Protein AF-A0A6G1RCV9-F1 (afdb_monomer_lite)

pLDDT: mean 81.48, std 16.57, range [36.09, 97.62]

Secondary structure (DSSP, 8-state):
--------PPPPHHHHHHHHHHHHHIIIIIPPPS----S-PSPHHHHHHHHHHHHHTSS--TT-EEE-HHHHHHH--S-EEEETT--HHHHHHHHHHHHHH-TTPPPPPBP-EEEEEEEES-EEETTEEE--S-EEEE-SS-EEEEEESS--GGGTTEEEEESEEEEE--SSTTS--EEEE-SPPEESSPPP---S-------GGGHHHHH--

Organism: NCBI:txid2861861

Radius of gyration: 21.45 Å; chains: 1; bounding box: 67×46×61 Å

Foldseek 3Di:
DDDPDPPPDDDDPLRVVQLVQLVVCCVQKPDDDDDDDDDDDPDLSVLVQVLLCVLQVHDHLSQAHEDHLLRCQPVDPAKAKEASNDDPVRVVVVQVVVCVVPVPDGDHHYHRYKYKFAKAQFDQDPNDTDRPRFIWGGIPNDIATEDEPDDDPLRHRFIWTQNIKMWDADPDPVDTTHMYRPDDTHGSDDRDPDPPDDPPPDDPVCVVVVPPD

InterPro domains:
  IPR029156 CST complex subunit CTC1 [PF15489] (60-213)
  IPR042617 CST complex subunit CTC1-like [PTHR14865] (63-212)

Structure (mmCIF, N/CA/C/O backbone):
data_AF-A0A6G1RCV9-F1
#
_entry.id   AF-A0A6G1RCV9-F1
#
loop_
_atom_site.group_PDB
_atom_site.id
_atom_site.type_symbol
_atom_site.label_atom_id
_atom_site.label_alt_id
_atom_site.label_comp_id
_atom_site.label_asym_id
_atom_site.label_entity_id
_atom_site.label_seq_id
_atom_site.pdbx_PDB_ins_code
_atom_site.Cartn_x
_atom_site.Cartn_y
_atom_site.Cartn_z
_atom_site.occupancy
_atom_site.B_iso_or_equiv
_atom_site.auth_seq_id
_atom_site.auth_comp_id
_atom_site.auth_asym_id
_atom_site.auth_atom_id
_atom_site.pdbx_PDB_model_num
ATOM 1 N N . THR A 1 1 ? 44.835 17.866 11.075 1.00 43.62 1 THR A N 1
ATOM 2 C CA . THR A 1 1 ? 43.389 18.105 11.267 1.00 43.62 1 THR A CA 1
ATOM 3 C C . THR A 1 1 ? 42.815 18.573 9.947 1.00 43.62 1 THR A C 1
ATOM 5 O O . THR A 1 1 ? 43.016 19.723 9.591 1.00 43.62 1 THR A O 1
ATOM 8 N N . ALA A 1 2 ? 42.196 17.685 9.170 1.00 36.09 2 ALA A N 1
ATOM 9 C CA . ALA A 1 2 ? 41.514 18.048 7.928 1.00 36.09 2 ALA A CA 1
ATOM 10 C C . ALA A 1 2 ? 40.100 17.471 8.006 1.00 36.09 2 ALA A C 1
ATOM 12 O O . ALA A 1 2 ? 39.915 16.256 7.973 1.00 36.09 2 ALA A O 1
ATOM 13 N N . ARG A 1 3 ? 39.119 18.352 8.226 1.00 43.03 3 ARG A N 1
ATOM 14 C CA . ARG A 1 3 ? 37.695 18.023 8.147 1.00 43.03 3 ARG A CA 1
ATOM 15 C C . ARG A 1 3 ? 37.380 17.739 6.682 1.00 43.03 3 ARG A C 1
ATOM 17 O O . ARG A 1 3 ? 37.465 18.643 5.858 1.00 43.03 3 ARG A O 1
ATOM 24 N N . SER A 1 4 ? 37.035 16.492 6.380 1.00 40.16 4 SER A N 1
ATOM 25 C CA . SER A 1 4 ? 36.378 16.141 5.127 1.00 40.16 4 SER A CA 1
ATOM 26 C C . SER A 1 4 ? 34.982 16.762 5.153 1.00 40.16 4 SER A C 1
ATOM 28 O O . SER A 1 4 ? 34.117 16.320 5.909 1.00 40.16 4 SER A O 1
ATOM 30 N N . CYS A 1 5 ? 34.784 17.845 4.402 1.00 40.44 5 CYS A N 1
ATOM 31 C CA . CYS A 1 5 ? 33.447 18.310 4.062 1.00 40.44 5 CYS A CA 1
ATOM 32 C C . CYS A 1 5 ? 32.879 17.311 3.056 1.00 40.44 5 CYS A C 1
ATOM 34 O O . CYS A 1 5 ? 33.279 17.311 1.893 1.00 40.44 5 CYS A O 1
ATOM 36 N N . ALA A 1 6 ? 31.968 16.451 3.510 1.00 42.94 6 ALA A N 1
ATOM 37 C CA . ALA A 1 6 ? 31.102 15.713 2.609 1.00 42.94 6 ALA A CA 1
ATOM 38 C C . ALA A 1 6 ? 30.289 16.745 1.816 1.00 42.94 6 ALA A C 1
ATOM 40 O O . ALA A 1 6 ? 29.414 17.417 2.361 1.00 42.94 6 ALA A O 1
ATOM 41 N N . VAL A 1 7 ? 30.639 16.925 0.545 1.00 47.62 7 VAL A N 1
ATOM 42 C CA . VAL A 1 7 ? 29.795 17.634 -0.412 1.00 47.62 7 VAL A CA 1
ATOM 43 C C . VAL A 1 7 ? 28.543 16.776 -0.553 1.00 47.62 7 VAL A C 1
ATOM 45 O O . VAL A 1 7 ? 28.614 15.673 -1.089 1.00 47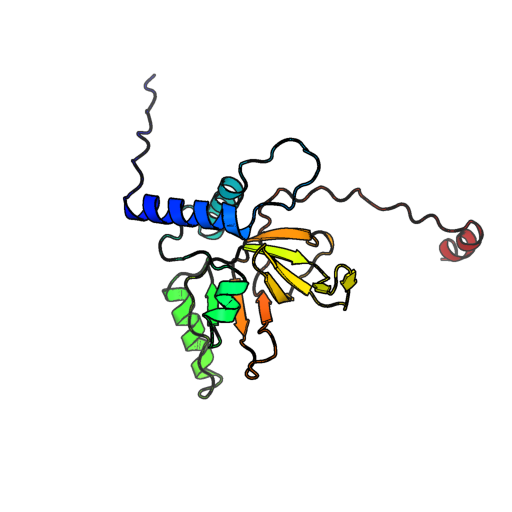.62 7 VAL A O 1
ATOM 48 N N . MET A 1 8 ? 27.422 17.235 0.003 1.00 49.59 8 MET A N 1
ATOM 49 C CA . MET A 1 8 ? 26.130 16.607 -0.257 1.00 49.59 8 MET A CA 1
ATOM 50 C C . MET A 1 8 ? 25.868 16.761 -1.755 1.00 49.59 8 MET A C 1
ATOM 52 O O . MET A 1 8 ? 25.766 17.881 -2.250 1.00 49.59 8 MET A O 1
ATOM 56 N N . ALA A 1 9 ? 25.875 15.647 -2.486 1.00 61.53 9 ALA A N 1
ATOM 57 C CA . ALA A 1 9 ? 25.548 15.648 -3.901 1.00 61.53 9 ALA A CA 1
ATOM 58 C C . ALA A 1 9 ? 24.104 16.139 -4.073 1.00 61.53 9 ALA A C 1
ATOM 60 O O . ALA A 1 9 ? 23.206 15.681 -3.367 1.00 61.53 9 ALA A O 1
ATOM 61 N N . GLU A 1 10 ? 23.896 17.087 -4.985 1.00 67.56 10 GLU A N 1
ATOM 62 C CA . GLU A 1 10 ? 22.560 17.584 -5.309 1.00 67.56 10 GLU A CA 1
ATOM 63 C C . GLU A 1 10 ? 21.691 16.434 -5.853 1.00 67.56 10 GLU A C 1
ATOM 65 O O . GLU A 1 10 ? 22.161 15.673 -6.710 1.00 67.56 10 GLU A O 1
ATOM 70 N N . PRO A 1 11 ? 20.436 16.291 -5.388 1.00 77.00 11 PRO A N 1
ATOM 71 C CA . PRO A 1 11 ? 19.562 15.213 -5.823 1.00 77.00 11 PRO A CA 1
ATOM 72 C C . PRO A 1 11 ? 19.279 15.322 -7.320 1.00 77.00 11 PRO A C 1
ATOM 74 O O . PRO A 1 11 ? 19.075 16.414 -7.860 1.00 77.00 11 PRO A O 1
ATOM 77 N N . SER A 1 12 ? 19.232 14.175 -7.996 1.00 88.81 12 SER A N 1
ATOM 78 C CA . SER A 1 12 ? 18.953 14.127 -9.436 1.00 88.81 12 SER A CA 1
ATOM 79 C C . SER A 1 12 ? 17.565 14.703 -9.760 1.00 88.81 12 SER A C 1
ATOM 81 O O . SER A 1 12 ? 16.656 14.681 -8.932 1.00 88.81 12 SER A O 1
ATOM 83 N N . THR A 1 13 ? 17.329 15.161 -10.995 1.00 91.69 13 THR A N 1
ATOM 84 C CA . THR A 1 13 ? 15.999 15.664 -11.404 1.00 91.69 13 THR A CA 1
ATOM 85 C C . THR A 1 13 ? 14.887 14.621 -11.221 1.00 91.69 13 THR A C 1
ATOM 87 O O . THR A 1 13 ? 13.741 14.977 -10.947 1.00 91.69 13 THR A O 1
ATOM 90 N N . ALA A 1 14 ? 15.207 13.332 -11.383 1.00 91.06 14 ALA A N 1
ATOM 91 C CA . ALA A 1 14 ? 14.264 12.241 -11.150 1.00 91.06 14 ALA A CA 1
ATOM 92 C C . ALA A 1 14 ? 13.929 12.102 -9.660 1.00 91.06 14 ALA A C 1
ATOM 94 O O . ALA A 1 14 ? 12.756 12.033 -9.301 1.00 91.06 14 ALA A O 1
ATOM 95 N N . GLU A 1 15 ? 14.948 12.141 -8.803 1.00 94.31 15 GLU A N 1
ATOM 96 C CA . GLU A 1 15 ? 14.789 12.108 -7.350 1.00 94.31 15 GLU A CA 1
ATOM 97 C C . GLU A 1 15 ? 13.993 13.312 -6.835 1.00 94.31 15 GLU A C 1
ATOM 99 O O . GLU A 1 15 ? 13.063 13.141 -6.054 1.00 94.31 15 GLU A O 1
ATOM 104 N N . GLN A 1 16 ? 14.274 14.520 -7.329 1.00 94.12 16 GLN A N 1
ATOM 105 C CA . GLN A 1 16 ? 13.516 15.722 -6.972 1.00 94.12 16 GLN A CA 1
ATOM 106 C C . GLN A 1 16 ? 12.032 15.600 -7.343 1.00 94.12 16 GLN A C 1
ATOM 108 O O . GLN A 1 16 ? 11.167 15.918 -6.526 1.00 94.12 16 GLN A O 1
ATOM 113 N N . ARG A 1 17 ? 11.725 15.108 -8.553 1.00 95.38 17 ARG A N 1
ATOM 114 C CA . ARG A 1 17 ? 10.340 14.852 -8.983 1.00 95.38 17 ARG A CA 1
ATOM 115 C C . ARG A 1 17 ? 9.653 13.819 -8.099 1.00 95.38 17 ARG A C 1
ATOM 117 O O . ARG A 1 17 ? 8.504 14.016 -7.716 1.00 95.38 17 ARG A O 1
ATOM 124 N N . TRP A 1 18 ? 10.357 12.743 -7.766 1.00 96.19 18 TRP A N 1
ATOM 125 C CA . TRP A 1 18 ? 9.836 11.692 -6.903 1.00 96.19 18 TRP A CA 1
ATOM 126 C C . TRP A 1 18 ? 9.553 12.212 -5.487 1.00 96.19 18 TRP A C 1
ATOM 128 O O . TRP A 1 18 ? 8.466 12.003 -4.956 1.00 96.19 18 TRP A O 1
ATOM 138 N N . LEU A 1 19 ? 10.486 12.973 -4.904 1.00 95.31 19 LEU A N 1
ATOM 139 C CA . LEU A 1 19 ? 10.319 13.603 -3.592 1.00 95.31 19 LEU A CA 1
ATOM 140 C C . LEU A 1 19 ? 9.160 14.601 -3.576 1.00 95.31 19 LEU A C 1
ATOM 142 O O . LEU A 1 19 ? 8.453 14.695 -2.575 1.00 95.31 19 LEU A O 1
ATOM 146 N N . GLN A 1 20 ? 8.940 15.330 -4.672 1.00 94.94 20 GLN A N 1
ATOM 147 C CA . GLN A 1 20 ? 7.783 16.211 -4.789 1.00 94.94 20 GLN A CA 1
ATOM 148 C C . GLN A 1 20 ? 6.472 15.416 -4.804 1.00 94.94 20 GLN A C 1
ATOM 150 O O . GLN A 1 20 ? 5.574 15.726 -4.029 1.00 94.94 20 GLN A O 1
ATOM 155 N N . ALA A 1 21 ? 6.387 14.344 -5.595 1.00 94.75 21 ALA A N 1
ATOM 156 C CA . ALA A 1 21 ? 5.213 13.472 -5.602 1.00 94.75 21 ALA A CA 1
ATOM 157 C C . ALA A 1 21 ? 4.954 12.834 -4.223 1.00 94.75 21 ALA A C 1
ATOM 159 O O . ALA A 1 21 ? 3.807 12.730 -3.795 1.00 94.75 21 ALA A O 1
ATOM 160 N N . ALA A 1 22 ? 6.013 12.461 -3.497 1.00 94.56 22 ALA A N 1
ATOM 161 C CA . ALA A 1 22 ? 5.919 11.943 -2.135 1.00 94.56 22 ALA A CA 1
ATOM 162 C C . ALA A 1 22 ? 5.374 12.989 -1.144 1.00 94.56 22 ALA A C 1
ATOM 164 O O . ALA A 1 22 ? 4.543 12.654 -0.299 1.00 94.56 22 ALA A O 1
ATOM 165 N N . ARG A 1 23 ? 5.795 14.259 -1.260 1.00 93.44 23 ARG A N 1
ATOM 166 C CA . ARG A 1 23 ? 5.238 15.379 -0.475 1.00 93.44 23 ARG A CA 1
ATOM 167 C C . ARG A 1 23 ? 3.755 15.564 -0.746 1.00 93.44 23 ARG A C 1
ATOM 169 O O . ARG A 1 23 ? 2.968 15.602 0.197 1.00 93.44 23 ARG A O 1
ATOM 176 N N . ASP A 1 24 ? 3.385 15.646 -2.019 1.00 92.38 24 ASP A N 1
ATOM 177 C CA . ASP A 1 24 ? 1.999 15.855 -2.434 1.00 92.38 24 ASP A CA 1
ATOM 178 C C . ASP A 1 24 ? 1.110 14.700 -1.945 1.00 92.38 24 ASP A C 1
ATOM 180 O O . ASP A 1 24 ? 0.013 14.923 -1.428 1.00 92.38 24 ASP A O 1
ATOM 184 N N . PHE A 1 25 ? 1.618 13.464 -2.030 1.00 94.12 25 PHE A N 1
ATOM 185 C CA . PHE A 1 25 ? 0.970 12.282 -1.474 1.00 94.12 25 PHE A CA 1
ATOM 186 C C . PHE A 1 25 ? 0.786 12.390 0.041 1.00 94.12 25 PHE A C 1
ATOM 188 O O . PHE A 1 25 ? -0.342 12.280 0.514 1.00 94.12 25 PHE A O 1
ATOM 195 N N . ALA A 1 26 ? 1.855 12.637 0.805 1.00 91.69 26 ALA A N 1
ATOM 196 C CA . ALA A 1 26 ? 1.783 12.694 2.264 1.00 91.69 26 ALA A CA 1
ATOM 197 C C . ALA A 1 26 ? 0.784 13.760 2.743 1.00 91.69 26 ALA A C 1
ATOM 199 O O . ALA A 1 26 ? -0.047 13.477 3.605 1.00 91.69 26 ALA A O 1
ATOM 200 N N . HIS A 1 27 ? 0.798 14.947 2.125 1.00 88.31 27 HIS A N 1
ATOM 201 C CA . HIS A 1 27 ? -0.146 16.017 2.445 1.00 88.31 27 HIS A CA 1
ATOM 202 C C . HIS A 1 27 ? -1.600 15.638 2.157 1.00 88.31 27 HIS A C 1
ATOM 204 O O . HIS A 1 27 ? -2.474 15.881 2.990 1.00 88.31 27 HIS A O 1
ATOM 210 N N . ARG A 1 28 ? -1.870 15.043 0.993 1.00 89.81 28 ARG A N 1
ATOM 211 C CA . ARG A 1 28 ? -3.230 14.692 0.568 1.00 89.81 28 ARG A CA 1
ATOM 212 C C . ARG A 1 28 ? -3.784 13.469 1.302 1.00 89.81 28 ARG A C 1
ATOM 214 O O . ARG A 1 28 ? -4.973 13.425 1.600 1.00 89.81 28 ARG A O 1
ATOM 221 N N . VAL A 1 29 ? -2.944 12.468 1.546 1.00 90.19 29 VAL A N 1
ATOM 222 C CA . VAL A 1 29 ? -3.379 11.101 1.867 1.00 90.19 29 VAL A CA 1
ATOM 223 C C . VAL A 1 29 ? -3.168 10.740 3.337 1.00 90.19 29 VAL A C 1
ATOM 225 O O . VAL A 1 29 ? -3.955 9.968 3.875 1.00 90.19 29 VAL A O 1
ATOM 228 N N . LEU A 1 30 ? -2.153 11.306 4.000 1.00 84.75 30 LEU A N 1
ATOM 229 C CA . LEU A 1 30 ? -1.734 10.871 5.340 1.00 84.75 30 LEU A CA 1
ATOM 230 C C . LEU A 1 30 ? -1.899 11.930 6.444 1.00 84.75 30 LEU A C 1
ATOM 232 O O . LEU A 1 30 ? -1.658 11.625 7.608 1.00 84.75 30 LEU A O 1
ATOM 236 N N . SER A 1 31 ? -2.274 13.171 6.117 1.00 73.75 31 SER A N 1
ATOM 237 C CA . SER A 1 31 ? -2.435 14.238 7.119 1.00 73.75 31 SER A CA 1
ATOM 238 C C . SER A 1 31 ? -3.473 13.858 8.185 1.00 73.75 31 SER A C 1
ATOM 240 O O . SER A 1 31 ? -4.572 13.427 7.847 1.00 73.75 31 SER A O 1
ATOM 242 N N . ALA A 1 32 ? -3.153 14.026 9.469 1.00 60.22 32 ALA A N 1
ATOM 243 C CA . ALA A 1 32 ? -4.066 13.663 10.552 1.00 60.22 32 ALA A CA 1
ATOM 244 C C . ALA A 1 32 ? -5.380 14.481 10.509 1.00 60.22 32 ALA A C 1
ATOM 246 O O . ALA A 1 32 ? -5.347 15.661 10.145 1.00 60.22 32 ALA A O 1
ATOM 247 N N . PRO A 1 33 ? -6.525 13.910 10.930 1.00 52.50 33 PRO A N 1
ATOM 248 C CA . PRO A 1 33 ? -7.713 14.693 11.262 1.00 52.50 33 PRO A CA 1
ATOM 249 C C . PRO A 1 33 ? -7.380 15.631 12.431 1.00 52.50 33 PRO A C 1
ATOM 251 O O . PRO A 1 33 ? -6.774 15.189 13.406 1.00 52.50 33 PRO A O 1
ATOM 254 N N . GLU A 1 34 ? -7.745 16.911 12.333 1.00 43.56 34 GLU A N 1
ATOM 255 C CA . GLU A 1 34 ? -7.423 17.946 13.327 1.00 43.56 34 GLU A CA 1
ATOM 256 C C . GLU A 1 34 ? -7.741 17.489 14.769 1.00 43.56 34 GLU A C 1
ATOM 258 O O . GLU A 1 34 ? -8.896 17.263 15.132 1.00 43.56 34 GLU A O 1
ATOM 263 N N . GLY A 1 35 ? -6.702 17.353 15.597 1.00 48.06 35 GLY A N 1
ATOM 264 C CA . GLY A 1 35 ? -6.773 16.998 17.016 1.00 48.06 35 GLY A CA 1
ATOM 265 C C . GLY A 1 35 ? -5.720 17.770 17.825 1.00 48.06 35 GLY A C 1
ATOM 266 O O . GLY A 1 35 ? -4.770 18.291 17.237 1.00 48.06 35 GLY A O 1
ATOM 267 N N . PRO A 1 36 ? -5.894 17.917 19.154 1.00 42.03 36 PRO A N 1
ATOM 268 C CA . PRO A 1 36 ? -5.102 18.843 19.960 1.00 42.03 36 PRO A CA 1
ATOM 269 C C . PRO A 1 36 ? -3.615 18.466 19.993 1.00 42.03 36 PRO A C 1
ATOM 271 O O . PRO A 1 36 ? -3.242 17.302 20.113 1.00 42.03 36 PRO A O 1
ATOM 274 N N . SER A 1 37 ? -2.788 19.500 19.866 1.00 45.72 37 SER A N 1
ATOM 275 C CA . SER A 1 37 ? -1.361 19.482 19.552 1.00 45.72 37 SER A CA 1
ATOM 276 C C . SER A 1 37 ? -0.495 18.859 20.656 1.00 45.72 37 SER A C 1
ATOM 278 O O . SER A 1 37 ? -0.243 19.478 21.689 1.00 45.72 37 SER A O 1
ATOM 280 N N . GLU A 1 38 ? -0.007 17.644 20.415 1.00 47.62 38 GLU A N 1
ATOM 281 C CA . GLU A 1 38 ? 1.106 17.016 21.142 1.00 47.62 38 GLU A CA 1
ATOM 282 C C . GLU A 1 38 ? 2.459 17.390 20.489 1.00 47.62 38 GLU A C 1
ATOM 284 O O . GLU A 1 38 ? 2.462 17.866 19.351 1.00 47.62 38 GLU A O 1
ATOM 289 N N . PRO A 1 39 ? 3.607 17.243 21.190 1.00 42.56 39 PRO A N 1
ATOM 290 C CA . PRO A 1 39 ? 4.920 17.666 20.691 1.00 42.56 39 PRO A CA 1
ATOM 291 C C . PRO A 1 39 ? 5.213 17.103 19.296 1.00 42.56 39 PRO A C 1
ATOM 293 O O . PRO A 1 39 ? 5.163 15.891 19.097 1.00 42.56 39 PRO A O 1
ATOM 296 N N . GLU A 1 40 ? 5.507 18.006 18.352 1.00 45.09 40 GLU A N 1
ATOM 297 C CA . GLU A 1 40 ? 5.646 17.707 16.923 1.00 45.09 40 GLU A CA 1
ATOM 298 C C . GLU A 1 40 ? 6.654 16.565 16.677 1.00 45.09 40 GLU A C 1
ATOM 300 O O . GLU A 1 40 ? 7.856 16.729 16.920 1.00 45.09 40 GLU A O 1
ATOM 305 N N . PRO A 1 41 ? 6.186 15.403 16.185 1.00 51.88 41 PRO A N 1
ATOM 306 C CA . PRO A 1 41 ? 7.044 14.365 15.628 1.00 51.88 41 PRO A CA 1
ATOM 307 C C . PRO A 1 41 ? 7.835 14.924 14.429 1.00 51.88 41 PRO A C 1
ATOM 309 O O . PRO A 1 41 ? 7.472 15.974 13.896 1.00 51.88 41 PRO A O 1
ATOM 312 N N . PRO A 1 42 ? 8.891 14.241 13.934 1.00 56.50 42 PRO A N 1
ATOM 313 C CA . PRO A 1 42 ? 9.465 14.599 12.635 1.00 56.50 42 PRO A CA 1
ATOM 314 C C . PRO A 1 42 ? 8.344 14.732 11.590 1.00 56.50 42 PRO A C 1
ATOM 316 O O . PRO A 1 42 ? 7.396 13.939 11.662 1.00 56.50 42 PRO A O 1
ATOM 319 N N . PRO A 1 43 ? 8.441 15.676 10.628 1.00 77.62 43 PRO A N 1
ATOM 320 C CA . PRO A 1 43 ? 7.427 15.841 9.595 1.00 77.62 43 PRO A CA 1
ATOM 321 C C . PRO A 1 43 ? 7.069 14.470 9.032 1.00 77.62 43 PRO A C 1
ATOM 323 O O . PRO A 1 43 ? 7.962 13.696 8.693 1.00 77.62 43 PRO A O 1
ATOM 326 N N . LEU A 1 44 ? 5.779 14.139 8.986 1.00 83.94 44 LEU A N 1
ATOM 327 C CA . LEU A 1 44 ? 5.282 12.795 8.677 1.00 83.94 44 LEU A CA 1
ATOM 328 C C . LEU A 1 44 ? 5.977 12.151 7.462 1.00 83.94 44 LEU A C 1
ATOM 330 O O . LEU A 1 44 ? 6.336 10.974 7.477 1.00 83.94 44 LEU A O 1
ATOM 334 N N . LEU A 1 45 ? 6.239 12.955 6.431 1.00 88.06 45 LEU A N 1
ATOM 335 C CA . LEU A 1 45 ? 6.997 12.543 5.259 1.00 88.06 45 LEU A CA 1
ATOM 336 C C . LEU A 1 45 ? 8.416 12.057 5.593 1.00 88.06 45 LEU A C 1
ATOM 338 O O . LEU A 1 45 ? 8.824 11.017 5.092 1.00 88.06 45 LEU A O 1
ATOM 342 N N . ASP A 1 46 ? 9.173 12.767 6.428 1.00 89.44 46 ASP A N 1
ATOM 343 C CA . ASP A 1 46 ? 10.540 12.384 6.795 1.00 89.44 46 ASP A CA 1
ATOM 344 C C . ASP A 1 46 ? 10.568 11.044 7.532 1.00 89.44 46 ASP A C 1
ATOM 346 O O . ASP A 1 46 ? 11.492 10.250 7.341 1.00 89.44 46 ASP A O 1
ATOM 350 N N . ALA A 1 47 ? 9.548 10.770 8.350 1.00 90.00 47 ALA A N 1
ATOM 351 C CA . ALA A 1 47 ? 9.379 9.478 9.002 1.00 90.00 47 ALA A CA 1
ATOM 352 C C . ALA A 1 47 ? 9.122 8.363 7.974 1.00 90.00 47 ALA A C 1
ATOM 354 O O . ALA A 1 47 ? 9.825 7.353 7.985 1.00 90.00 47 ALA A O 1
ATOM 355 N N . VAL A 1 48 ? 8.210 8.584 7.018 1.00 92.00 48 VAL A N 1
ATOM 356 C CA . VAL A 1 48 ? 7.950 7.642 5.914 1.00 92.00 48 VAL A CA 1
ATOM 357 C C . VAL A 1 48 ? 9.214 7.396 5.085 1.00 92.00 48 VAL A C 1
ATOM 359 O O . VAL A 1 48 ? 9.575 6.247 4.836 1.00 92.00 48 VAL A O 1
ATOM 362 N N . LEU A 1 49 ? 9.928 8.456 4.691 1.00 92.75 49 LEU A N 1
ATOM 363 C CA . LEU A 1 49 ? 11.163 8.355 3.909 1.00 92.75 49 LEU A CA 1
ATOM 364 C C . LEU A 1 49 ? 12.261 7.607 4.669 1.00 92.75 49 LEU A C 1
ATOM 366 O O . LEU A 1 49 ? 13.017 6.849 4.064 1.00 92.75 49 LEU A O 1
ATOM 370 N N . ARG A 1 50 ? 12.358 7.792 5.990 1.00 91.81 50 ARG A N 1
ATOM 371 C CA . ARG A 1 50 ? 13.286 7.034 6.836 1.00 91.81 50 ARG A CA 1
ATOM 372 C C . ARG A 1 50 ? 12.950 5.544 6.819 1.00 91.81 50 ARG A C 1
ATOM 374 O O . ARG A 1 50 ? 13.843 4.746 6.552 1.00 91.81 50 ARG A O 1
ATOM 381 N N . CYS A 1 51 ? 11.684 5.182 7.029 1.00 91.56 51 CYS A N 1
ATOM 382 C CA . CYS A 1 51 ? 11.243 3.785 7.003 1.00 91.56 51 CYS A CA 1
ATOM 383 C C . CYS A 1 51 ? 11.458 3.140 5.628 1.00 91.56 51 CYS A C 1
ATOM 385 O O . CYS A 1 51 ? 11.929 2.009 5.559 1.00 91.56 51 CYS A O 1
ATOM 387 N N . LEU A 1 52 ? 11.200 3.871 4.538 1.00 92.75 52 LEU A N 1
ATOM 388 C CA . LEU A 1 52 ? 11.465 3.401 3.174 1.00 92.75 52 LEU A CA 1
ATOM 389 C C . LEU A 1 52 ? 12.945 3.089 2.950 1.00 92.75 52 LEU A C 1
ATOM 391 O O . LEU A 1 52 ? 13.270 2.006 2.469 1.00 92.75 52 LEU A O 1
ATOM 395 N N . ARG A 1 53 ? 13.848 3.998 3.342 1.00 91.94 53 ARG A N 1
ATOM 396 C CA . ARG A 1 53 ? 15.295 3.759 3.233 1.00 91.94 53 ARG A CA 1
ATOM 397 C C . ARG A 1 53 ? 15.715 2.534 4.041 1.00 91.94 53 ARG A C 1
ATOM 399 O O . ARG A 1 53 ? 16.478 1.714 3.543 1.00 91.94 53 ARG A O 1
ATOM 406 N N . SER A 1 54 ? 15.195 2.375 5.257 1.00 88.94 54 SER A N 1
ATOM 407 C CA . SER A 1 54 ? 15.476 1.198 6.085 1.00 88.94 54 SER A CA 1
ATOM 408 C C . SER A 1 54 ? 14.952 -0.104 5.469 1.00 88.94 54 SER A C 1
ATOM 410 O O . SER A 1 54 ? 15.646 -1.112 5.539 1.00 88.94 54 SER A O 1
ATOM 412 N N . ALA A 1 55 ? 13.773 -0.086 4.841 1.00 86.50 55 ALA A N 1
ATOM 413 C CA . ALA A 1 55 ? 13.166 -1.266 4.221 1.00 86.50 55 ALA A CA 1
ATOM 414 C C . ALA A 1 55 ? 13.847 -1.692 2.905 1.00 86.50 55 ALA A C 1
ATOM 416 O O . ALA A 1 55 ? 13.856 -2.877 2.585 1.00 86.50 55 ALA A O 1
ATOM 417 N N . VAL A 1 56 ? 14.406 -0.739 2.146 1.00 85.38 56 VAL A N 1
ATOM 418 C CA . VAL A 1 56 ? 15.008 -0.971 0.813 1.00 85.38 56 VAL A CA 1
ATOM 419 C C . VAL A 1 56 ? 16.537 -1.117 0.867 1.00 85.38 56 VAL A C 1
ATOM 421 O O . VAL A 1 56 ? 17.154 -1.536 -0.107 1.00 85.38 56 VAL A O 1
ATOM 424 N N . GLY A 1 57 ? 17.172 -0.810 2.003 1.00 83.75 57 GLY A N 1
ATOM 425 C CA . GLY A 1 57 ? 18.624 -0.955 2.174 1.00 83.75 57 GLY A CA 1
ATOM 426 C C . GLY A 1 57 ? 19.442 0.313 1.903 1.00 83.75 57 GLY A C 1
ATOM 427 O O . GLY A 1 57 ? 20.627 0.219 1.602 1.00 83.75 57 GLY A O 1
ATOM 428 N N . GLY A 1 58 ? 18.838 1.496 2.045 1.00 83.12 58 GLY A N 1
ATOM 429 C CA . GLY A 1 58 ? 19.534 2.787 2.129 1.00 83.12 58 GLY A CA 1
ATOM 430 C C . GLY A 1 58 ? 19.038 3.841 1.140 1.00 83.12 58 GLY A C 1
ATOM 431 O O . GLY A 1 58 ? 18.815 4.987 1.536 1.00 83.12 58 GLY A O 1
ATOM 432 N N . ASP A 1 59 ? 18.818 3.450 -0.114 1.00 87.56 59 ASP A N 1
ATOM 433 C CA . ASP A 1 59 ? 18.437 4.366 -1.194 1.00 87.56 59 ASP A CA 1
ATOM 434 C C . ASP A 1 59 ? 16.915 4.520 -1.341 1.00 87.56 59 ASP A C 1
ATOM 436 O O . ASP A 1 59 ? 16.123 3.702 -0.867 1.00 87.56 59 ASP A O 1
ATOM 440 N N . LEU A 1 60 ? 16.488 5.602 -2.004 1.00 90.94 60 LEU A N 1
ATOM 441 C CA . LEU A 1 60 ? 15.075 5.827 -2.308 1.00 90.94 60 LEU A CA 1
ATOM 442 C C . LEU A 1 60 ? 14.616 4.920 -3.463 1.00 90.94 60 LEU A C 1
ATOM 444 O O . LEU A 1 60 ? 15.296 4.841 -4.489 1.00 90.94 60 LEU A O 1
ATOM 448 N N . PRO A 1 61 ? 13.431 4.293 -3.362 1.00 93.00 61 PRO A N 1
ATOM 449 C CA . PRO A 1 61 ? 12.901 3.414 -4.399 1.00 93.00 61 PRO A CA 1
ATOM 450 C C . PRO A 1 61 ? 12.307 4.229 -5.562 1.00 93.00 61 PRO A C 1
ATOM 452 O O . PRO A 1 61 ? 11.098 4.245 -5.770 1.00 93.00 61 PRO A O 1
ATOM 455 N N . LEU A 1 62 ? 13.151 4.907 -6.348 1.00 93.19 62 LEU A N 1
ATOM 456 C CA . LEU A 1 62 ? 12.714 5.829 -7.414 1.00 93.19 62 LEU A CA 1
ATOM 457 C C . LEU A 1 62 ? 11.871 5.164 -8.520 1.00 93.19 62 LEU A C 1
ATOM 459 O O . LEU A 1 62 ? 11.167 5.856 -9.250 1.00 93.19 62 LEU A O 1
ATOM 463 N N . GLY A 1 63 ? 11.942 3.835 -8.650 1.00 92.94 63 GLY A N 1
ATOM 464 C CA . GLY A 1 63 ? 11.099 3.051 -9.559 1.00 92.94 63 GLY A CA 1
ATOM 465 C C . GLY A 1 63 ? 9.683 2.781 -9.039 1.00 92.94 63 GLY A C 1
A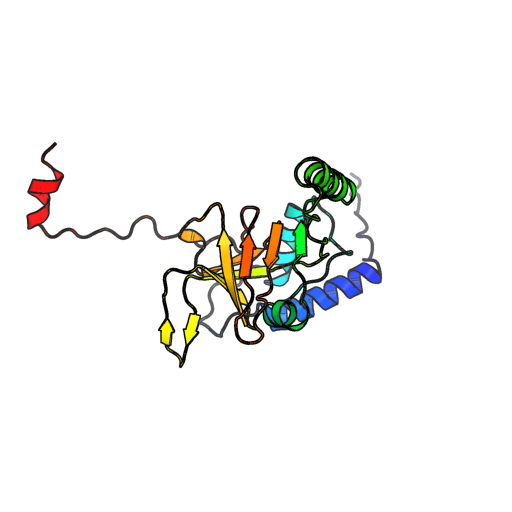TOM 466 O O . GLY A 1 63 ? 8.858 2.274 -9.791 1.00 92.94 63 GLY A O 1
ATOM 467 N N . TYR A 1 64 ? 9.399 3.107 -7.777 1.00 96.12 64 TYR A N 1
ATOM 468 C CA . TYR A 1 64 ? 8.097 2.916 -7.148 1.00 96.12 64 TYR A CA 1
ATOM 469 C C . TYR A 1 64 ? 7.323 4.226 -7.045 1.00 96.12 64 TYR A C 1
ATOM 471 O O . TYR A 1 64 ? 7.910 5.300 -6.959 1.00 96.12 64 TYR A O 1
ATOM 479 N N . SER A 1 65 ? 5.996 4.143 -6.997 1.00 96.75 65 SER A N 1
ATOM 480 C CA . SER A 1 65 ? 5.113 5.293 -6.759 1.00 96.75 65 SER A CA 1
ATOM 481 C C . SER A 1 65 ? 4.207 5.048 -5.560 1.00 96.75 65 SER A C 1
ATOM 483 O O . SER A 1 65 ? 3.757 3.929 -5.346 1.00 96.75 65 SER A O 1
ATOM 485 N N . PHE A 1 66 ? 3.911 6.083 -4.778 1.00 97.31 66 PHE A N 1
ATOM 486 C CA . PHE A 1 66 ? 2.902 5.977 -3.724 1.00 97.31 66 PHE A CA 1
ATOM 487 C C . PHE A 1 66 ? 1.506 5.783 -4.321 1.00 97.31 66 PHE A C 1
ATOM 489 O O . PHE A 1 66 ? 1.176 6.405 -5.332 1.00 97.31 66 PHE A O 1
ATOM 496 N N . ILE A 1 67 ? 0.687 4.948 -3.681 1.00 97.25 67 ILE A N 1
ATOM 497 C CA . ILE A 1 67 ? -0.703 4.700 -4.072 1.00 97.25 67 ILE A CA 1
ATOM 498 C C . ILE A 1 67 ? -1.641 4.995 -2.900 1.00 97.25 67 ILE A C 1
ATOM 500 O O . ILE A 1 67 ? -1.348 4.625 -1.765 1.00 97.25 67 ILE A O 1
ATOM 504 N N . SER A 1 68 ? -2.744 5.698 -3.169 1.00 96.50 68 SER A N 1
ATOM 505 C CA . SER A 1 68 ? -3.814 5.910 -2.184 1.00 96.50 68 SER A CA 1
ATOM 506 C C . SER A 1 68 ? -4.821 4.762 -2.237 1.00 96.50 68 SER A C 1
ATOM 508 O O . SER A 1 68 ? -4.922 4.087 -3.262 1.00 96.50 68 SER A O 1
ATOM 510 N N . ILE A 1 69 ? -5.593 4.536 -1.175 1.00 95.69 69 ILE A N 1
ATOM 511 C CA . ILE A 1 69 ? -6.607 3.474 -1.147 1.00 95.69 69 ILE A CA 1
ATOM 512 C C . ILE A 1 69 ? -7.660 3.681 -2.241 1.00 95.69 69 ILE A C 1
ATOM 514 O O . ILE A 1 69 ? -7.981 2.737 -2.966 1.00 95.69 69 ILE A O 1
ATOM 518 N N . SER A 1 70 ? -8.138 4.916 -2.422 1.00 94.00 70 SER A N 1
ATOM 519 C CA . SER A 1 70 ? -9.066 5.245 -3.511 1.00 94.00 70 SER A CA 1
ATOM 520 C C . SER A 1 70 ? -8.461 4.970 -4.889 1.00 94.00 70 SER A C 1
ATOM 522 O O . SER A 1 70 ? -9.116 4.366 -5.741 1.00 94.00 70 SER A O 1
ATOM 524 N N . ASP A 1 71 ? -7.210 5.384 -5.122 1.00 94.81 71 ASP A N 1
ATOM 525 C CA . ASP A 1 71 ? -6.537 5.155 -6.404 1.00 94.81 71 ASP A CA 1
ATOM 526 C C . ASP A 1 71 ? -6.310 3.660 -6.653 1.00 94.81 71 ASP A C 1
ATOM 528 O O . ASP A 1 71 ? -6.545 3.193 -7.765 1.00 94.81 71 ASP A O 1
ATOM 532 N N . LEU A 1 72 ? -5.920 2.895 -5.628 1.00 94.31 72 LEU A N 1
ATOM 533 C CA . LEU A 1 72 ? -5.747 1.446 -5.723 1.00 94.31 72 LEU A CA 1
ATOM 534 C C . LEU A 1 72 ? -7.056 0.776 -6.156 1.00 94.31 72 LEU A C 1
ATOM 536 O O . LEU A 1 72 ? -7.063 0.026 -7.127 1.00 94.31 72 LEU A O 1
ATOM 540 N N . GLN A 1 73 ? -8.168 1.102 -5.494 1.00 91.62 73 GLN A N 1
ATOM 541 C CA . GLN A 1 73 ? -9.486 0.540 -5.799 1.00 91.62 73 GLN A CA 1
ATOM 542 C C . GLN A 1 73 ? -10.023 0.967 -7.177 1.00 91.62 73 GLN A C 1
ATOM 544 O O . GLN A 1 73 ? -10.715 0.192 -7.835 1.00 91.62 73 GLN A O 1
ATOM 549 N N . CYS A 1 74 ? -9.725 2.190 -7.628 1.00 90.12 74 CYS A N 1
ATOM 550 C CA . CYS A 1 74 ? -10.234 2.712 -8.901 1.00 90.12 74 CYS A CA 1
ATOM 551 C C . CYS A 1 74 ? -9.399 2.275 -10.112 1.00 90.12 74 CYS A C 1
ATOM 553 O O . CYS A 1 74 ? -9.946 2.020 -11.192 1.00 90.12 74 CYS A O 1
ATOM 555 N N . GLN A 1 75 ? -8.074 2.251 -9.958 1.00 89.81 75 GLN A N 1
ATOM 556 C CA . GLN A 1 75 ? -7.132 2.032 -11.053 1.00 89.81 75 GLN A CA 1
ATOM 557 C C . GLN A 1 75 ? -6.791 0.553 -11.209 1.00 89.81 75 GLN A C 1
ATOM 559 O O . GLN A 1 75 ? -6.649 0.089 -12.344 1.00 89.81 75 GLN A O 1
ATOM 564 N N . GLN A 1 76 ? -6.686 -0.193 -10.102 1.00 89.56 76 GLN A N 1
ATOM 565 C CA . GLN A 1 76 ? -6.254 -1.579 -10.163 1.00 89.56 76 GLN A CA 1
ATOM 566 C C . GLN A 1 76 ? -7.436 -2.532 -10.321 1.00 89.56 76 GLN A C 1
ATOM 568 O O . GLN A 1 76 ? -8.239 -2.731 -9.418 1.00 89.56 76 GLN A O 1
ATOM 573 N N . ARG A 1 77 ? -7.542 -3.137 -11.508 1.00 88.44 77 ARG A N 1
ATOM 574 C CA . ARG A 1 77 ? -8.643 -4.054 -11.865 1.00 88.44 77 ARG A CA 1
ATOM 575 C C . ARG A 1 77 ? -8.230 -5.513 -11.952 1.00 88.44 77 ARG A C 1
ATOM 577 O O . ARG A 1 77 ? -9.082 -6.378 -12.128 1.00 88.44 77 ARG A O 1
ATOM 584 N N . VAL A 1 78 ? -6.932 -5.779 -11.873 1.00 91.00 78 VAL A N 1
ATOM 585 C CA . VAL A 1 78 ? -6.365 -7.126 -11.899 1.00 91.00 78 VAL A CA 1
ATOM 586 C C . VAL A 1 78 ? -5.620 -7.388 -10.594 1.00 91.00 78 VAL A C 1
ATOM 588 O O . VAL A 1 78 ? -5.059 -6.444 -10.032 1.00 91.00 78 VAL A O 1
ATOM 591 N N . PRO A 1 79 ? -5.605 -8.637 -10.101 1.00 93.56 79 PRO A N 1
ATOM 592 C CA . PRO A 1 79 ? -4.776 -9.005 -8.963 1.00 93.56 79 PRO A CA 1
ATOM 593 C C . PRO A 1 79 ? -3.313 -8.611 -9.193 1.00 93.56 79 PRO A C 1
ATOM 595 O O . PRO A 1 79 ? -2.810 -8.754 -10.306 1.00 93.56 79 PRO A O 1
ATOM 598 N N . CYS A 1 80 ? -2.626 -8.123 -8.163 1.00 94.81 80 CYS A N 1
ATOM 599 C CA . CYS A 1 80 ? -1.204 -7.771 -8.235 1.00 94.81 80 CYS A CA 1
ATOM 600 C C . CYS A 1 80 ? -0.526 -7.888 -6.872 1.00 94.81 80 CYS A C 1
ATOM 602 O O . CYS A 1 80 ? -1.209 -7.886 -5.850 1.00 94.81 80 CYS A O 1
ATOM 604 N N . CYS A 1 81 ? 0.805 -7.879 -6.843 1.00 95.88 81 CYS A N 1
ATOM 605 C CA . CYS A 1 81 ? 1.571 -7.785 -5.601 1.00 95.88 81 CYS A CA 1
ATOM 606 C C . CYS A 1 81 ? 2.694 -6.748 -5.682 1.00 95.88 81 CYS A C 1
ATOM 608 O O . CYS A 1 81 ? 3.240 -6.485 -6.751 1.00 95.88 81 CYS A O 1
ATOM 610 N N . SER A 1 82 ? 3.054 -6.158 -4.547 1.00 96.38 82 SER A N 1
ATOM 611 C CA . SER A 1 82 ? 4.198 -5.260 -4.411 1.00 96.38 82 SER A CA 1
ATOM 612 C C . SER A 1 82 ? 5.117 -5.778 -3.314 1.00 96.38 82 SER A C 1
ATOM 614 O O . SER A 1 82 ? 4.680 -5.998 -2.186 1.00 96.38 82 SER A O 1
ATOM 616 N N . HIS A 1 83 ? 6.392 -5.955 -3.659 1.00 95.19 83 HIS A N 1
ATOM 617 C CA . HIS A 1 83 ? 7.460 -6.375 -2.754 1.00 95.19 83 HIS A CA 1
ATOM 618 C C . HIS A 1 83 ? 8.586 -5.350 -2.828 1.00 95.19 83 HIS A C 1
ATOM 620 O O . HIS A 1 83 ? 9.416 -5.378 -3.743 1.00 95.19 83 HIS A O 1
ATOM 626 N N . LEU A 1 84 ? 8.580 -4.416 -1.882 1.00 93.06 84 LEU A N 1
ATOM 627 C CA . LEU A 1 84 ? 9.478 -3.268 -1.855 1.00 93.06 84 LEU A CA 1
ATOM 628 C C . LEU A 1 84 ? 10.938 -3.676 -1.596 1.00 93.06 84 LEU A C 1
ATOM 630 O O . LEU A 1 84 ? 11.855 -3.055 -2.127 1.00 93.06 84 LEU A O 1
ATOM 634 N N . ASN A 1 85 ? 11.144 -4.728 -0.804 1.00 88.94 85 ASN A N 1
ATOM 635 C CA . ASN A 1 85 ? 12.455 -5.241 -0.404 1.00 88.94 85 ASN A CA 1
ATOM 636 C C . ASN A 1 85 ? 13.035 -6.294 -1.363 1.00 88.94 85 ASN A C 1
ATOM 638 O O . ASN A 1 85 ? 14.124 -6.794 -1.107 1.00 88.94 85 ASN A O 1
ATOM 642 N N . TRP A 1 86 ? 12.329 -6.653 -2.439 1.00 90.50 86 TRP A N 1
ATOM 643 C CA . TRP A 1 86 ? 12.809 -7.640 -3.408 1.00 90.50 86 TRP A CA 1
ATOM 644 C C . TRP A 1 86 ? 13.460 -6.966 -4.611 1.00 90.50 86 TRP A C 1
ATOM 646 O O . TRP A 1 86 ? 12.939 -6.002 -5.176 1.00 90.50 86 TRP A O 1
ATOM 656 N N . SER A 1 87 ? 14.553 -7.534 -5.095 1.00 88.00 87 SER A N 1
ATOM 657 C CA . SER A 1 87 ? 15.105 -7.234 -6.413 1.00 88.00 87 SER A CA 1
ATOM 658 C C . SER A 1 87 ? 14.207 -7.775 -7.536 1.00 88.00 87 SER A C 1
ATOM 660 O O . SER A 1 87 ? 13.248 -8.523 -7.320 1.00 88.00 87 SER A O 1
ATOM 662 N N . THR A 1 88 ? 14.480 -7.380 -8.782 1.00 88.50 88 THR A N 1
ATOM 663 C CA . THR A 1 88 ? 13.811 -7.971 -9.957 1.00 88.50 88 THR A CA 1
ATOM 664 C C . THR A 1 88 ? 14.141 -9.456 -10.097 1.00 88.50 88 THR A C 1
ATOM 666 O O . THR A 1 88 ? 13.270 -10.234 -10.471 1.00 88.50 88 THR A O 1
ATOM 669 N N . ASN A 1 89 ? 15.365 -9.858 -9.747 1.00 90.00 89 ASN A N 1
ATOM 670 C CA . ASN A 1 89 ? 15.801 -11.247 -9.853 1.00 90.00 89 ASN A CA 1
ATOM 671 C C . ASN A 1 89 ? 15.082 -12.137 -8.837 1.00 90.00 89 ASN A C 1
ATOM 673 O O . ASN A 1 89 ? 14.521 -13.147 -9.240 1.00 90.00 89 ASN A O 1
ATOM 677 N N . GLU A 1 90 ? 15.012 -11.723 -7.567 1.00 90.88 90 GLU A N 1
ATOM 678 C CA . GLU A 1 90 ? 14.290 -12.471 -6.523 1.00 90.88 90 GLU A CA 1
ATOM 679 C C . GLU A 1 90 ? 12.814 -12.659 -6.881 1.00 90.88 90 GLU A C 1
ATOM 681 O O . GLU A 1 90 ? 12.271 -13.755 -6.756 1.00 90.88 90 GLU A O 1
ATOM 686 N N . PHE A 1 91 ? 12.172 -11.609 -7.402 1.00 90.31 91 PHE A N 1
ATOM 687 C CA . PHE A 1 91 ? 10.790 -11.707 -7.861 1.00 90.31 91 PHE A CA 1
ATOM 688 C C . PHE A 1 91 ? 10.633 -12.695 -9.024 1.00 90.31 91 PHE A C 1
ATOM 690 O O . PHE A 1 91 ? 9.717 -13.515 -9.016 1.00 90.31 91 PHE A O 1
ATOM 697 N N . ASN A 1 92 ? 11.523 -12.631 -10.018 1.00 88.75 92 ASN A N 1
ATOM 698 C CA . ASN A 1 92 ? 11.476 -13.529 -11.167 1.00 88.75 92 ASN A CA 1
ATOM 699 C C . ASN A 1 92 ? 11.681 -14.985 -10.733 1.00 88.75 92 ASN A C 1
ATOM 701 O O . ASN A 1 92 ? 10.890 -15.845 -11.115 1.00 88.75 92 ASN A O 1
ATOM 705 N N . GLU A 1 93 ? 12.685 -15.257 -9.896 1.00 89.44 93 GLU A N 1
ATOM 706 C CA . GLU A 1 93 ? 12.945 -16.591 -9.345 1.00 89.44 93 GLU A CA 1
ATOM 707 C C . GLU A 1 93 ? 11.719 -17.144 -8.613 1.00 89.44 93 GLU A C 1
ATOM 709 O O . GLU A 1 93 ? 11.287 -18.260 -8.905 1.00 89.44 93 GLU A O 1
ATOM 714 N N . TRP A 1 94 ? 11.101 -16.346 -7.736 1.00 86.56 94 TRP A N 1
ATOM 715 C CA . TRP A 1 94 ? 9.867 -16.730 -7.051 1.00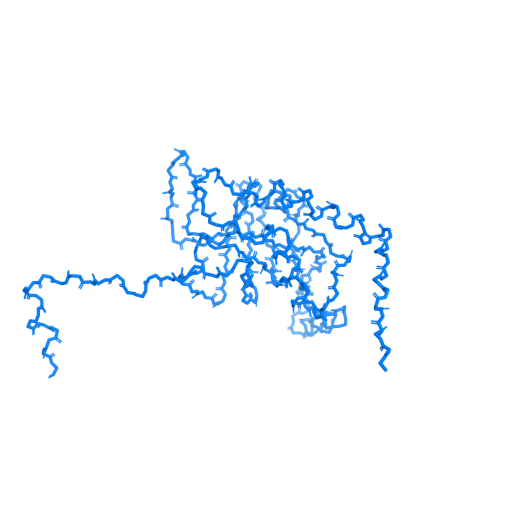 86.56 94 TRP A CA 1
ATOM 716 C C . TRP A 1 94 ? 8.716 -17.002 -8.033 1.00 86.56 94 TRP A C 1
ATOM 718 O O . TRP A 1 94 ? 8.032 -18.022 -7.927 1.00 86.56 94 TRP A O 1
ATOM 728 N N . SER A 1 95 ? 8.525 -16.135 -9.033 1.00 84.38 95 SER A N 1
ATOM 729 C CA . SER A 1 95 ? 7.445 -16.293 -10.014 1.00 84.38 95 SER A CA 1
ATOM 730 C C . SER A 1 95 ? 7.595 -17.552 -10.879 1.00 84.38 95 SER A C 1
ATOM 732 O O . SER A 1 95 ? 6.593 -18.170 -11.239 1.00 84.38 95 SER A O 1
ATOM 734 N N . HIS A 1 96 ? 8.835 -17.963 -11.170 1.00 83.00 96 HIS A N 1
ATOM 735 C CA . HIS A 1 96 ? 9.131 -19.178 -11.928 1.00 83.00 96 HIS A CA 1
ATOM 736 C C . HIS A 1 96 ? 8.941 -20.448 -11.092 1.00 83.00 96 HIS A C 1
ATOM 738 O O . HIS A 1 96 ? 8.384 -21.418 -11.597 1.00 83.00 96 HIS A O 1
ATOM 744 N N . GLN A 1 97 ? 9.311 -20.434 -9.806 1.00 78.38 97 GLN A N 1
ATOM 745 C CA . GLN A 1 97 ? 9.109 -21.583 -8.908 1.00 78.38 97 GLN A CA 1
ATOM 746 C C . GLN A 1 97 ? 7.629 -21.979 -8.780 1.00 78.38 97 GLN A C 1
ATOM 748 O O . GLN A 1 97 ? 7.309 -23.161 -8.674 1.00 78.38 97 GLN A O 1
ATOM 753 N N . GLY A 1 98 ? 6.712 -21.006 -8.817 1.00 67.19 98 GLY A N 1
ATOM 754 C CA . GLY A 1 98 ? 5.272 -21.269 -8.742 1.00 67.19 98 GLY A CA 1
ATOM 755 C C . GLY A 1 98 ? 4.694 -21.959 -9.985 1.00 67.19 98 GLY A C 1
ATOM 756 O O . GLY A 1 98 ? 3.758 -22.753 -9.866 1.00 67.19 98 GLY A O 1
ATOM 757 N N . GLN A 1 99 ? 5.268 -21.707 -11.167 1.00 67.06 99 GLN A N 1
ATOM 758 C CA . GLN A 1 99 ? 4.785 -22.276 -12.433 1.00 67.06 99 GLN A CA 1
ATOM 759 C C . GLN A 1 99 ? 5.024 -23.785 -12.538 1.00 67.06 99 GLN A C 1
ATOM 761 O O . GLN A 1 99 ? 4.209 -24.485 -13.139 1.00 67.06 99 GLN A O 1
ATOM 766 N N . ASP A 1 100 ? 6.091 -24.294 -11.920 1.00 64.44 100 ASP A N 1
ATOM 767 C CA . ASP A 1 100 ? 6.414 -25.725 -11.935 1.00 64.44 100 ASP A CA 1
ATOM 768 C C . ASP A 1 100 ? 5.460 -26.556 -11.056 1.00 64.44 100 ASP A C 1
ATOM 770 O O . ASP A 1 100 ? 5.268 -27.749 -11.296 1.00 64.44 100 ASP A O 1
ATOM 774 N N . VAL A 1 101 ? 4.834 -25.935 -10.047 1.00 66.75 101 VAL A N 1
ATOM 775 C CA . VAL A 1 101 ? 3.940 -26.613 -9.090 1.00 66.75 101 VAL A CA 1
ATOM 776 C C . VAL A 1 101 ? 2.489 -26.615 -9.577 1.00 66.75 101 VAL A C 1
ATOM 778 O O . VAL A 1 101 ? 1.790 -27.619 -9.429 1.00 66.75 101 VAL A O 1
ATOM 781 N N . LEU A 1 102 ? 2.027 -25.513 -10.178 1.00 68.75 102 LEU A N 1
ATOM 782 C CA . LEU A 1 102 ? 0.677 -25.377 -10.728 1.00 68.75 102 LEU A CA 1
ATOM 783 C C . LEU A 1 102 ? 0.740 -24.676 -12.096 1.00 68.75 102 LEU A C 1
ATOM 785 O O . LEU A 1 102 ? 0.601 -23.456 -12.160 1.00 68.75 102 LEU A O 1
ATOM 789 N N . PRO A 1 103 ? 0.863 -25.428 -13.208 1.00 63.25 103 PRO A N 1
ATOM 790 C CA . PRO A 1 103 ? 1.040 -24.863 -14.554 1.00 63.25 103 PRO A CA 1
ATOM 791 C C . PRO A 1 103 ? -0.090 -23.924 -14.996 1.00 63.25 103 PRO A C 1
ATOM 793 O O . PRO A 1 103 ? 0.081 -23.097 -15.888 1.00 63.25 103 PRO A O 1
ATOM 796 N N . THR A 1 104 ? -1.268 -24.070 -14.386 1.00 66.38 104 THR A N 1
ATOM 797 C CA . THR A 1 104 ? -2.467 -23.278 -14.673 1.00 66.38 104 THR A CA 1
ATOM 798 C C . THR A 1 104 ? -2.557 -21.989 -13.851 1.00 66.38 104 THR A C 1
ATOM 800 O O . THR A 1 104 ? -3.421 -21.163 -14.137 1.00 66.38 104 THR A O 1
ATOM 803 N N . GLN A 1 105 ? -1.712 -21.805 -12.830 1.00 67.38 105 GLN A N 1
ATOM 804 C CA . GLN A 1 105 ? -1.680 -20.593 -12.012 1.00 67.38 105 GLN A CA 1
ATOM 805 C C . GLN A 1 105 ? -0.493 -19.717 -12.414 1.00 67.38 105 GLN A C 1
ATOM 807 O O . GLN A 1 105 ? 0.668 -20.088 -12.271 1.00 67.38 105 GLN A O 1
ATOM 812 N N . SER A 1 106 ? -0.790 -18.522 -12.917 1.00 73.81 106 SER A N 1
ATOM 813 C CA . SER A 1 106 ? 0.218 -17.486 -13.118 1.00 73.81 106 SER A CA 1
ATOM 814 C C . SER A 1 106 ? 0.507 -16.773 -11.800 1.00 73.81 106 SER A C 1
ATOM 816 O O . SER A 1 106 ? -0.429 -16.418 -11.081 1.00 73.81 106 SER A O 1
ATOM 818 N N . ALA A 1 107 ? 1.781 -16.491 -11.527 1.00 84.19 107 ALA A N 1
ATOM 819 C CA . ALA A 1 107 ? 2.165 -15.588 -10.448 1.00 84.19 107 ALA A CA 1
ATOM 820 C C . ALA A 1 107 ? 1.485 -14.215 -10.614 1.00 84.19 107 ALA A C 1
ATOM 822 O O . ALA A 1 107 ? 1.251 -13.756 -11.738 1.00 84.19 107 ALA A O 1
ATOM 823 N N . LEU A 1 108 ? 1.172 -13.559 -9.493 1.00 89.06 108 LEU A N 1
ATOM 824 C CA . LEU A 1 108 ? 0.610 -12.211 -9.509 1.00 89.06 108 LEU A CA 1
ATOM 825 C C . LEU A 1 108 ? 1.581 -11.244 -10.205 1.00 89.06 108 LEU A C 1
ATOM 827 O O . LEU A 1 108 ? 2.781 -11.298 -9.935 1.00 89.06 108 LEU A O 1
ATOM 831 N N . PRO A 1 109 ? 1.103 -10.344 -11.082 1.00 92.25 109 PRO A N 1
ATOM 832 C CA . PRO A 1 109 ? 1.960 -9.337 -11.685 1.00 92.25 109 PRO A CA 1
ATOM 833 C C . PRO A 1 109 ? 2.514 -8.395 -10.613 1.00 92.25 109 PRO A C 1
ATOM 835 O O . PRO A 1 109 ? 1.791 -7.942 -9.718 1.00 92.25 109 PRO A O 1
ATOM 838 N N . ARG A 1 110 ? 3.802 -8.061 -10.743 1.00 94.69 110 ARG A N 1
ATOM 839 C CA . ARG A 1 110 ? 4.469 -7.103 -9.863 1.00 94.69 110 ARG A CA 1
ATOM 840 C C . ARG A 1 110 ? 3.958 -5.688 -10.115 1.00 94.69 110 ARG A C 1
ATOM 842 O O . ARG A 1 110 ? 4.031 -5.182 -11.233 1.00 94.69 110 ARG A O 1
ATOM 849 N N . ALA A 1 111 ? 3.525 -5.027 -9.055 1.00 95.38 111 ALA A N 1
ATOM 850 C CA . ALA A 1 111 ? 3.224 -3.610 -9.004 1.00 95.38 111 ALA A CA 1
ATOM 851 C C . ALA A 1 111 ? 4.370 -2.868 -8.303 1.00 95.38 111 ALA A C 1
ATOM 853 O O . ALA A 1 111 ? 4.801 -3.243 -7.216 1.00 95.38 111 ALA A O 1
ATOM 854 N N . TYR A 1 112 ? 4.848 -1.782 -8.908 1.00 96.06 112 TYR A N 1
ATOM 855 C CA . TYR A 1 112 ? 5.858 -0.905 -8.309 1.00 96.06 112 TYR A CA 1
ATOM 856 C C . TYR A 1 112 ? 5.177 0.204 -7.497 1.00 96.06 112 TYR A C 1
ATOM 858 O O . TYR A 1 112 ? 5.283 1.391 -7.810 1.00 96.06 112 TYR A O 1
ATOM 866 N N . LEU A 1 113 ? 4.413 -0.200 -6.478 1.00 97.06 113 LEU A N 1
ATOM 867 C CA . LEU A 1 113 ? 3.580 0.696 -5.675 1.00 97.06 113 LEU A CA 1
ATOM 868 C C . LEU A 1 113 ? 3.948 0.643 -4.188 1.00 97.06 113 LEU A C 1
ATOM 870 O O . LEU A 1 113 ? 4.167 -0.432 -3.631 1.00 97.06 113 LEU A O 1
ATOM 874 N N . ILE A 1 114 ? 3.995 1.807 -3.545 1.00 97.56 114 ILE A N 1
ATOM 875 C CA . ILE A 1 114 ? 4.241 1.971 -2.110 1.00 97.56 114 ILE A CA 1
ATOM 876 C C . ILE A 1 114 ? 2.907 2.222 -1.417 1.00 97.56 114 ILE A C 1
ATOM 878 O O . ILE A 1 114 ? 2.229 3.206 -1.718 1.00 97.56 114 ILE A O 1
ATOM 882 N N . LEU A 1 115 ? 2.572 1.352 -0.466 1.00 97.62 115 LEU A N 1
ATOM 883 C CA . LEU A 1 115 ? 1.372 1.457 0.353 1.00 97.62 115 LEU A CA 1
ATOM 884 C C . LEU A 1 115 ? 1.744 1.933 1.760 1.00 97.62 115 LEU A C 1
ATOM 886 O O . LEU A 1 115 ? 2.570 1.323 2.442 1.00 97.62 115 LEU A O 1
ATOM 890 N N . VAL A 1 116 ? 1.116 3.026 2.186 1.00 97.00 116 VAL A N 1
ATOM 891 C CA . VAL A 1 116 ? 1.241 3.596 3.530 1.00 97.00 116 VAL A CA 1
ATOM 892 C C . VAL A 1 116 ? -0.162 3.902 4.030 1.00 97.00 116 VAL A C 1
ATOM 894 O O . VAL A 1 116 ? -0.955 4.486 3.297 1.00 97.00 116 VAL A O 1
ATOM 897 N N . GLY A 1 117 ? -0.471 3.512 5.261 1.00 95.50 117 GLY A N 1
ATOM 898 C CA . GLY A 1 117 ? -1.807 3.691 5.819 1.00 95.50 117 GLY A CA 1
ATOM 899 C C . GLY A 1 117 ? -1.898 3.271 7.278 1.00 95.50 117 GLY A C 1
ATOM 900 O O . GLY A 1 117 ? -0.954 2.727 7.853 1.00 95.50 117 GLY A O 1
ATOM 901 N N . TYR A 1 118 ? -3.038 3.566 7.883 1.00 94.19 118 TYR A N 1
ATOM 902 C CA . TYR A 1 118 ? -3.377 3.194 9.246 1.00 94.19 118 TYR A CA 1
ATOM 903 C C . TYR A 1 118 ? -3.998 1.804 9.267 1.00 94.19 118 TYR A C 1
ATOM 905 O O . TYR A 1 118 ? -4.882 1.521 8.458 1.00 94.19 118 TYR A O 1
ATOM 913 N N . LEU A 1 119 ? -3.569 0.961 10.204 1.00 93.81 119 LEU A N 1
ATOM 914 C CA . LEU A 1 119 ? -4.242 -0.306 10.473 1.00 93.81 119 LEU A CA 1
ATOM 915 C C . LEU A 1 119 ? -5.384 -0.062 11.467 1.00 93.81 119 LEU A C 1
ATOM 917 O O . LEU A 1 119 ? -5.144 0.459 12.551 1.00 93.81 119 LEU A O 1
ATOM 921 N N . THR A 1 120 ? -6.622 -0.407 11.123 1.00 92.25 120 THR A N 1
ATOM 922 C CA . THR A 1 120 ? -7.800 -0.177 11.982 1.00 92.25 120 THR A CA 1
ATOM 923 C C . THR A 1 120 ? -8.738 -1.382 11.978 1.00 92.25 120 THR A C 1
ATOM 925 O O . THR A 1 120 ? -8.712 -2.195 11.058 1.00 92.25 120 THR A O 1
ATOM 928 N N . ASP A 1 121 ? -9.552 -1.501 13.022 1.00 90.44 121 ASP A N 1
ATOM 929 C CA . ASP A 1 121 ? -10.534 -2.569 13.253 1.00 90.44 121 ASP A CA 1
ATOM 930 C C . ASP A 1 121 ? -11.979 -2.128 12.971 1.00 90.44 121 ASP A C 1
ATOM 932 O O . ASP A 1 121 ? -12.939 -2.823 13.310 1.00 90.44 121 ASP A O 1
ATOM 936 N N . GLY A 1 122 ? -12.159 -0.931 12.409 1.00 83.31 122 GLY A N 1
ATOM 937 C CA . GLY A 1 122 ? -13.489 -0.415 12.151 1.00 83.31 122 GLY A CA 1
ATOM 938 C C . GLY A 1 122 ? -13.581 0.470 10.927 1.00 83.31 122 GLY A C 1
ATOM 939 O O . GLY A 1 122 ? -12.656 1.193 10.553 1.00 83.31 122 GLY A O 1
ATOM 940 N N . ARG A 1 123 ? -14.775 0.455 10.342 1.00 80.00 123 ARG A N 1
ATOM 941 C CA . ARG A 1 123 ? -15.170 1.358 9.264 1.00 80.00 123 ARG A CA 1
ATOM 942 C C . ARG A 1 123 ? -16.110 2.429 9.796 1.00 80.00 123 ARG A C 1
ATOM 944 O O . ARG A 1 123 ? -16.830 2.220 10.772 1.00 80.00 123 ARG A O 1
ATOM 951 N N . GLN A 1 124 ? -16.097 3.596 9.162 1.00 75.81 124 GLN A N 1
ATOM 952 C CA . GLN A 1 124 ? -17.054 4.651 9.472 1.00 75.81 124 GLN A CA 1
ATOM 953 C C . GLN A 1 124 ? -18.249 4.527 8.529 1.00 75.81 124 GLN A C 1
ATOM 955 O O . GLN A 1 124 ? -18.097 4.663 7.319 1.00 75.81 124 GLN A O 1
ATOM 960 N N . GLU A 1 125 ? -19.429 4.293 9.091 1.00 74.06 125 GLU A N 1
ATOM 961 C CA . GLU A 1 125 ? -20.692 4.198 8.358 1.00 74.06 125 GLU A CA 1
ATOM 962 C C . GLU A 1 125 ? -21.693 5.130 9.053 1.00 74.06 125 GLU A C 1
ATOM 964 O O . GLU A 1 125 ? -21.863 5.064 10.268 1.00 74.06 125 GLU A O 1
ATOM 969 N N . ASP A 1 126 ? -22.259 6.099 8.327 1.00 72.38 126 ASP A N 1
ATOM 970 C CA . ASP A 1 126 ? -23.205 7.095 8.867 1.00 72.38 126 ASP A CA 1
ATOM 971 C C . ASP A 1 126 ? -22.753 7.796 10.167 1.00 72.38 126 ASP A C 1
ATOM 973 O O . ASP A 1 126 ? -23.542 8.076 11.069 1.00 72.38 126 ASP A O 1
ATOM 977 N N . LYS A 1 127 ? -21.454 8.123 10.254 1.00 73.81 127 LYS A N 1
ATOM 978 C CA . LYS A 1 127 ? -20.781 8.727 11.427 1.00 73.81 127 LYS A CA 1
ATOM 979 C C . LYS A 1 127 ? -20.689 7.823 12.663 1.00 73.81 127 LYS A C 1
ATOM 981 O O . LYS A 1 127 ? -20.208 8.282 13.698 1.00 73.81 127 LYS A O 1
ATOM 986 N N . VAL A 1 128 ? -21.066 6.555 12.558 1.00 75.44 128 VAL A N 1
ATOM 987 C CA . VAL A 1 128 ? -20.869 5.542 13.596 1.00 75.44 128 VAL A CA 1
ATOM 988 C C . VAL A 1 128 ? -19.655 4.688 13.222 1.00 75.44 128 VAL A C 1
ATOM 990 O O . VAL A 1 128 ? -19.507 4.274 12.072 1.00 75.44 128 VAL A O 1
ATOM 993 N N . LYS A 1 129 ? -18.751 4.444 14.182 1.00 79.19 129 LYS A N 1
ATOM 994 C CA . LYS A 1 129 ? -17.686 3.445 14.003 1.00 79.19 129 LYS A CA 1
ATOM 995 C C . LYS A 1 129 ? -18.336 2.068 14.131 1.00 79.19 129 LYS A C 1
ATOM 997 O O . LYS A 1 129 ? -18.811 1.718 15.210 1.00 79.19 129 LYS A O 1
ATOM 1002 N N . LEU A 1 130 ? -18.375 1.318 13.036 1.00 82.25 130 LEU A N 1
ATOM 1003 C CA . LEU A 1 130 ? -18.766 -0.084 13.046 1.00 82.25 130 LEU A CA 1
ATOM 1004 C C . LEU A 1 130 ? -17.509 -0.928 13.250 1.00 82.25 130 LEU A C 1
ATOM 1006 O O . LEU A 1 130 ? -16.545 -0.783 12.500 1.00 82.25 130 LEU A O 1
ATOM 1010 N N . VAL A 1 131 ? -17.535 -1.792 14.261 1.00 83.50 131 VAL A N 1
ATOM 1011 C CA . VAL A 1 131 ? -16.487 -2.781 14.534 1.00 83.50 131 VAL A CA 1
ATOM 1012 C C . VAL A 1 131 ? -17.083 -4.144 14.215 1.00 83.50 131 VAL A C 1
ATOM 1014 O O . VAL A 1 131 ? -17.921 -4.648 14.961 1.00 83.50 131 VAL A O 1
ATOM 1017 N N . ASP A 1 132 ? -16.712 -4.699 13.067 1.00 86.56 132 ASP A N 1
ATOM 1018 C CA . ASP A 1 132 ? -17.220 -5.975 12.548 1.00 86.56 132 ASP A CA 1
ATOM 1019 C C . ASP A 1 132 ? -16.228 -7.134 12.727 1.00 86.56 132 ASP A C 1
ATOM 1021 O O . ASP A 1 132 ? -16.498 -8.254 12.300 1.00 86.56 132 ASP A O 1
ATOM 1025 N N . GLY A 1 133 ? -15.108 -6.881 13.410 1.00 85.38 133 GLY A N 1
ATOM 1026 C CA . GLY A 1 133 ? -14.052 -7.865 13.641 1.00 85.38 133 GLY A CA 1
ATOM 1027 C C . GLY A 1 133 ? -13.107 -8.047 12.453 1.00 85.38 133 GLY A C 1
ATOM 1028 O O . GLY A 1 133 ? -12.223 -8.897 12.527 1.00 85.38 133 GLY A O 1
ATOM 1029 N N . CYS A 1 134 ? -13.265 -7.261 11.385 1.00 90.62 134 CYS A N 1
ATOM 1030 C CA . CYS A 1 134 ? -12.338 -7.231 10.261 1.00 90.62 134 CYS A CA 1
ATOM 1031 C C . CYS A 1 134 ? -11.241 -6.183 10.478 1.00 90.62 134 CYS A C 1
ATOM 1033 O O . CYS A 1 134 ? -11.438 -5.176 11.162 1.00 90.62 134 CYS A O 1
ATOM 1035 N N . LEU A 1 135 ? -10.085 -6.412 9.858 1.00 94.19 135 LEU A N 1
ATOM 1036 C CA . LEU A 1 135 ? -9.006 -5.434 9.794 1.00 94.19 135 LEU A CA 1
ATOM 1037 C C . LEU A 1 135 ? -9.057 -4.678 8.472 1.00 94.19 135 LEU A C 1
ATOM 1039 O O . LEU A 1 135 ? -9.513 -5.183 7.444 1.00 94.19 135 LEU A O 1
ATOM 1043 N N . TYR A 1 136 ? -8.590 -3.438 8.521 1.00 95.38 136 TYR A N 1
ATOM 1044 C CA . TYR A 1 136 ? -8.603 -2.536 7.389 1.00 95.38 136 TYR A CA 1
ATOM 1045 C C . TYR A 1 136 ? -7.314 -1.729 7.315 1.00 95.38 136 TYR A C 1
ATOM 1047 O O . TYR A 1 136 ? -6.788 -1.274 8.333 1.00 95.38 136 TYR A O 1
ATOM 1055 N N . VAL A 1 137 ? -6.865 -1.465 6.088 1.00 96.12 137 VAL A N 1
ATOM 1056 C CA . VAL A 1 137 ? -5.928 -0.376 5.813 1.00 96.12 137 VAL A CA 1
ATOM 1057 C C . VAL A 1 137 ? -6.735 0.864 5.456 1.00 96.12 137 VAL A C 1
ATOM 1059 O O . VAL A 1 137 ? -7.619 0.826 4.597 1.00 96.12 137 VAL A O 1
ATOM 1062 N N . LYS A 1 138 ? -6.431 1.974 6.120 1.00 94.69 138 LYS A N 1
ATOM 1063 C CA . LYS A 1 138 ? -7.114 3.251 5.941 1.00 94.69 138 LYS A CA 1
ATOM 1064 C C . LYS A 1 138 ? -6.125 4.362 5.626 1.00 94.69 138 LYS A C 1
ATOM 1066 O O . LYS A 1 138 ? -5.090 4.490 6.273 1.00 94.69 138 LYS A O 1
ATOM 1071 N N . ASP A 1 139 ? -6.495 5.220 4.693 1.00 94.00 139 ASP A N 1
ATOM 1072 C CA . ASP A 1 139 ? -5.893 6.537 4.521 1.00 94.00 139 ASP A CA 1
ATOM 1073 C C . ASP A 1 139 ? -7.000 7.607 4.444 1.00 94.00 139 ASP A C 1
ATOM 1075 O O . ASP A 1 139 ? -8.179 7.315 4.663 1.00 94.00 139 ASP A O 1
ATOM 1079 N N . ASN A 1 140 ? -6.655 8.865 4.163 1.00 92.06 140 ASN A N 1
ATOM 1080 C CA . ASN A 1 140 ? -7.662 9.929 4.054 1.00 92.06 140 ASN A CA 1
ATOM 1081 C C . ASN A 1 140 ? -8.550 9.825 2.809 1.00 92.06 140 ASN A C 1
ATOM 1083 O O . ASN A 1 140 ? -9.526 10.562 2.684 1.00 92.06 140 ASN A O 1
ATOM 1087 N N . THR A 1 141 ? -8.197 8.957 1.867 1.00 93.31 141 THR A N 1
ATOM 1088 C CA . THR A 1 141 ? -8.926 8.768 0.615 1.00 93.31 141 THR A CA 1
ATOM 1089 C C . THR A 1 141 ? -9.884 7.590 0.682 1.00 93.31 141 THR A C 1
ATOM 1091 O O . THR A 1 141 ? -10.837 7.555 -0.089 1.00 93.31 141 THR A O 1
ATOM 1094 N N . GLY A 1 142 ? -9.662 6.623 1.569 1.00 92.31 142 GLY A N 1
ATOM 1095 C CA . GLY A 1 142 ? -10.512 5.450 1.642 1.00 92.31 142 GLY A CA 1
ATOM 1096 C C . GLY A 1 142 ? -10.093 4.443 2.698 1.00 92.31 142 GLY A C 1
ATOM 1097 O O . GLY A 1 142 ? -9.149 4.626 3.465 1.00 92.31 142 GLY A O 1
ATOM 1098 N N . ILE A 1 143 ? -10.844 3.350 2.715 1.00 93.06 143 ILE A N 1
ATOM 1099 C CA . ILE A 1 143 ? -10.623 2.202 3.580 1.00 93.06 143 ILE A CA 1
ATOM 1100 C C . ILE A 1 143 ? -10.759 0.932 2.743 1.00 93.06 143 ILE A C 1
ATOM 1102 O O . ILE A 1 143 ? -11.608 0.852 1.849 1.00 93.06 143 ILE A O 1
ATOM 1106 N N . ILE A 1 144 ? -9.904 -0.047 3.008 1.00 94.25 144 ILE A N 1
ATOM 1107 C CA . ILE A 1 144 ? -9.912 -1.331 2.316 1.00 94.25 144 ILE A CA 1
ATOM 1108 C C . ILE A 1 144 ? -9.720 -2.467 3.324 1.00 94.25 144 ILE A C 1
ATOM 1110 O O . ILE A 1 144 ? -8.849 -2.345 4.188 1.00 94.25 144 ILE A O 1
ATOM 1114 N N . PRO A 1 145 ? -10.513 -3.553 3.249 1.00 94.94 145 PRO A N 1
ATOM 1115 C CA . PRO A 1 145 ? -10.292 -4.727 4.083 1.00 94.94 145 PRO A CA 1
ATOM 1116 C C . PRO A 1 145 ? -8.887 -5.288 3.880 1.00 94.94 145 PRO A C 1
ATOM 1118 O O . PRO A 1 145 ? -8.368 -5.284 2.756 1.00 94.94 145 PRO A O 1
ATOM 1121 N N . CYS A 1 146 ? -8.281 -5.789 4.950 1.00 95.75 146 CYS A N 1
ATOM 1122 C CA . CYS A 1 146 ? -7.008 -6.476 4.863 1.00 95.75 146 CYS A CA 1
ATOM 1123 C C . CYS A 1 146 ? -6.909 -7.699 5.771 1.00 95.75 146 CYS A C 1
ATOM 1125 O O . CYS A 1 146 ? -7.525 -7.773 6.829 1.00 95.75 146 CYS A O 1
ATOM 1127 N N . GLU A 1 147 ? -6.072 -8.633 5.335 1.00 95.38 147 GLU A N 1
ATOM 1128 C CA . GLU A 1 147 ? -5.696 -9.842 6.059 1.00 95.38 147 GLU A CA 1
ATOM 1129 C C . GLU A 1 147 ? -4.194 -9.797 6.351 1.00 95.38 147 GLU A C 1
ATOM 1131 O O . GLU A 1 147 ? -3.409 -9.357 5.506 1.00 95.38 147 GLU A O 1
ATOM 1136 N N . LEU A 1 148 ? -3.775 -10.248 7.536 1.00 94.19 148 LEU A N 1
ATOM 1137 C CA . LEU A 1 148 ? -2.367 -10.290 7.942 1.00 94.19 148 LEU A CA 1
ATOM 1138 C C . LEU A 1 148 ? -2.043 -11.644 8.573 1.00 94.19 148 LEU A C 1
ATOM 1140 O O . LEU A 1 148 ? -2.847 -12.194 9.321 1.00 94.19 148 LEU A O 1
ATOM 1144 N N . LEU A 1 149 ? -0.841 -12.159 8.310 1.00 88.12 149 LEU A N 1
ATOM 1145 C CA . LEU A 1 149 ? -0.378 -13.421 8.902 1.00 88.12 149 LEU A CA 1
ATOM 1146 C C . LEU A 1 149 ? 0.006 -13.279 10.381 1.00 88.12 149 LEU A C 1
ATOM 1148 O O . LEU A 1 149 ? -0.204 -14.200 11.168 1.00 88.12 149 LEU A O 1
ATOM 1152 N N . HIS A 1 150 ? 0.568 -12.130 10.752 1.00 88.81 150 HIS A N 1
ATOM 1153 C CA . HIS A 1 150 ? 0.939 -11.781 12.121 1.00 88.81 150 HIS A CA 1
ATOM 1154 C C . HIS A 1 150 ? 0.231 -10.482 12.497 1.00 88.81 150 HIS A C 1
ATOM 1156 O O . HIS A 1 150 ? 0.209 -9.538 11.708 1.00 88.81 150 HIS A O 1
ATOM 1162 N N . PHE A 1 151 ? -0.382 -10.444 13.679 1.00 89.25 151 PHE A N 1
ATOM 1163 C CA . PHE A 1 151 ? -1.112 -9.279 14.170 1.00 89.25 151 PHE A CA 1
ATOM 1164 C C . PHE A 1 151 ? -0.826 -9.051 15.649 1.00 89.25 151 PHE A C 1
ATOM 1166 O O . PHE A 1 151 ? -0.907 -9.969 16.468 1.00 89.25 151 PHE A O 1
ATOM 1173 N N . GLU A 1 152 ? -0.567 -7.794 16.001 1.00 89.12 152 GLU A N 1
ATOM 1174 C CA . GLU A 1 152 ? -0.460 -7.350 17.383 1.00 89.12 152 GLU A CA 1
ATOM 1175 C C . GLU A 1 152 ? -1.444 -6.211 17.639 1.00 89.12 152 GLU A C 1
ATOM 1177 O O . GLU A 1 152 ? -1.487 -5.232 16.899 1.00 89.12 152 GLU A O 1
ATOM 1182 N N . LEU A 1 153 ? -2.192 -6.290 18.743 1.00 86.75 153 LEU A N 1
ATOM 1183 C CA . LEU A 1 153 ? -3.202 -5.286 19.109 1.00 86.75 153 LEU A CA 1
ATOM 1184 C C . LEU A 1 153 ? -2.650 -3.853 19.151 1.00 86.75 153 LEU A C 1
ATOM 1186 O O . LEU A 1 153 ? -3.358 -2.910 18.811 1.00 86.75 153 LEU A O 1
ATOM 1190 N N . LYS A 1 154 ? -1.373 -3.688 19.519 1.00 87.62 154 LYS A N 1
ATOM 1191 C CA . LYS A 1 154 ? -0.693 -2.384 19.569 1.00 87.62 154 LYS A CA 1
ATOM 1192 C C . LYS A 1 154 ? -0.536 -1.714 18.196 1.00 87.62 154 LYS A C 1
ATOM 1194 O O . LYS A 1 154 ? -0.139 -0.558 18.131 1.00 87.62 154 LYS A O 1
ATOM 1199 N N . TRP A 1 155 ? -0.795 -2.438 17.107 1.00 90.88 155 TRP A N 1
ATOM 1200 C CA . TRP A 1 155 ? -0.748 -1.907 15.747 1.00 90.88 155 TRP A CA 1
ATOM 1201 C C . TRP A 1 155 ? -2.031 -1.167 15.363 1.00 90.88 155 TRP A C 1
ATOM 1203 O O . TRP A 1 155 ? -2.025 -0.398 14.406 1.00 90.88 155 TRP A O 1
ATOM 1213 N N . LEU A 1 156 ? -3.131 -1.350 16.095 1.00 90.44 156 LEU A N 1
ATOM 1214 C CA . LEU A 1 156 ? -4.363 -0.630 15.792 1.00 90.44 156 LEU A CA 1
ATOM 1215 C C . LEU A 1 156 ? -4.176 0.885 15.928 1.00 90.44 156 LEU A C 1
ATOM 1217 O O . LEU A 1 156 ? -3.476 1.377 16.813 1.00 90.44 156 LEU A O 1
ATOM 1221 N N . GLU A 1 157 ? -4.803 1.610 15.006 1.00 88.19 157 GLU A N 1
ATOM 1222 C CA . GLU A 1 157 ? -4.766 3.067 14.856 1.00 88.19 157 GLU A CA 1
ATOM 1223 C C . GLU A 1 157 ? -3.348 3.643 14.656 1.00 88.19 157 GLU A C 1
ATOM 1225 O O . GLU A 1 157 ? -3.133 4.854 14.739 1.00 88.19 157 GLU A O 1
ATOM 1230 N N . SER A 1 158 ? -2.368 2.786 1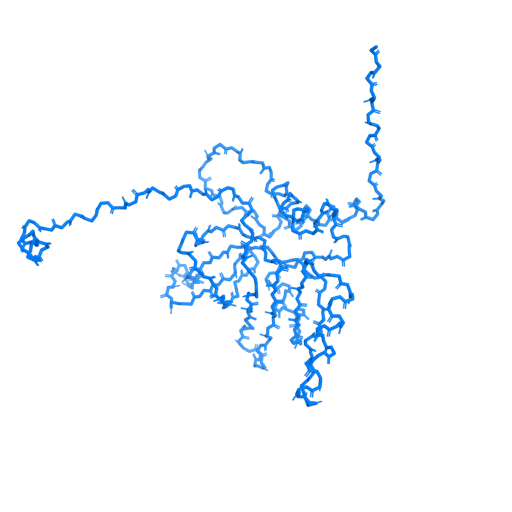4.351 1.00 89.94 158 SER A N 1
ATOM 1231 C CA . SER A 1 158 ? -0.990 3.185 14.066 1.00 89.94 158 SER A CA 1
ATOM 1232 C C . SER A 1 158 ? -0.732 3.251 12.565 1.00 89.94 158 SER A C 1
ATOM 1234 O O . SER A 1 158 ? -1.298 2.492 11.778 1.00 89.94 158 SER A O 1
ATOM 1236 N N . LEU A 1 159 ? 0.138 4.184 12.168 1.00 92.62 159 LEU A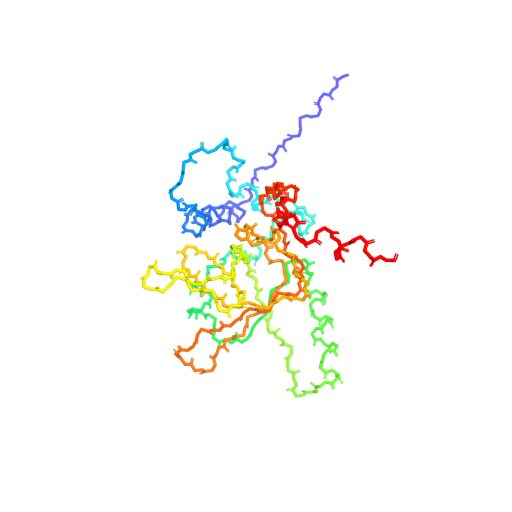 N 1
ATOM 1237 C CA . LEU A 1 159 ? 0.530 4.378 10.777 1.00 92.62 159 LEU A CA 1
ATOM 1238 C C . LEU A 1 159 ? 1.703 3.469 10.405 1.00 92.62 159 LEU A C 1
ATOM 1240 O O . LEU A 1 159 ? 2.751 3.499 11.059 1.00 92.62 159 LEU A O 1
ATOM 1244 N N . PHE A 1 160 ? 1.554 2.750 9.296 1.00 95.00 160 PHE A N 1
ATOM 1245 C CA . PHE A 1 160 ? 2.546 1.810 8.800 1.00 95.00 160 PHE A CA 1
ATOM 1246 C C . PHE A 1 160 ? 2.897 2.025 7.333 1.00 95.00 160 PHE A C 1
ATOM 1248 O O . PHE A 1 160 ? 2.069 2.422 6.513 1.00 95.00 160 PHE A O 1
ATOM 1255 N N . LEU A 1 161 ? 4.142 1.688 7.010 1.00 96.19 161 LEU A N 1
ATOM 1256 C CA . LEU A 1 161 ? 4.580 1.320 5.674 1.00 96.19 161 LEU A CA 1
ATOM 1257 C C . LEU A 1 161 ? 4.357 -0.188 5.507 1.00 96.19 161 LEU A C 1
ATOM 1259 O O . LEU A 1 161 ? 4.835 -0.970 6.327 1.00 96.19 161 LEU A O 1
ATOM 1263 N N . PHE A 1 162 ? 3.686 -0.597 4.433 1.00 96.75 162 PHE A N 1
ATOM 1264 C CA . PHE A 1 162 ? 3.456 -2.007 4.116 1.00 96.75 162 PHE A CA 1
ATOM 1265 C C . PHE A 1 162 ? 4.447 -2.449 3.026 1.00 96.75 162 PHE A C 1
ATOM 1267 O O . PHE A 1 162 ? 4.241 -2.132 1.852 1.00 96.75 162 PHE A O 1
ATOM 1274 N N . PRO A 1 163 ? 5.552 -3.138 3.379 1.00 95.19 163 PRO A N 1
ATOM 1275 C CA . PRO A 1 163 ? 6.637 -3.419 2.436 1.00 95.19 163 PRO A CA 1
ATOM 1276 C C . PRO A 1 163 ? 6.320 -4.563 1.465 1.00 95.19 163 PRO A C 1
ATOM 1278 O O . PRO A 1 163 ? 6.971 -4.675 0.429 1.00 95.19 163 PRO A O 1
ATOM 1281 N N . SER A 1 164 ? 5.357 -5.422 1.805 1.00 95.50 164 SER A N 1
ATOM 1282 C CA . SER A 1 164 ? 5.030 -6.626 1.046 1.00 95.50 164 SER A CA 1
ATOM 1283 C C . SER A 1 164 ? 3.534 -6.911 1.135 1.00 95.50 164 SER A C 1
ATOM 1285 O O . SER A 1 164 ? 3.031 -7.213 2.218 1.00 95.50 164 SER A O 1
ATOM 1287 N N . TRP A 1 165 ? 2.820 -6.801 0.016 1.00 97.12 165 TRP A N 1
ATOM 1288 C CA . TRP A 1 165 ? 1.366 -6.976 -0.028 1.00 97.12 165 TRP A CA 1
ATOM 1289 C C . TRP A 1 165 ? 0.861 -7.446 -1.395 1.00 97.12 165 TRP A C 1
ATOM 1291 O O . TRP A 1 165 ? 1.491 -7.187 -2.421 1.00 97.12 165 TRP A O 1
ATOM 1301 N N . SER A 1 166 ? -0.312 -8.078 -1.403 1.00 96.56 166 SER A N 1
ATOM 1302 C CA . SER A 1 166 ? -1.091 -8.401 -2.603 1.00 96.56 166 SER A CA 1
ATOM 1303 C C . SER A 1 166 ? -2.439 -7.696 -2.562 1.00 96.56 166 SER A C 1
ATOM 1305 O O . SER A 1 166 ? -3.065 -7.628 -1.512 1.00 96.56 166 SER A O 1
ATOM 1307 N N . TYR A 1 167 ? -2.902 -7.178 -3.695 1.00 96.81 167 TYR A N 1
ATOM 1308 C CA . TYR A 1 167 ? -4.259 -6.658 -3.844 1.00 96.81 167 TYR A CA 1
ATOM 1309 C C . TYR A 1 167 ? -5.070 -7.602 -4.713 1.00 96.81 167 TYR A C 1
ATOM 1311 O O . TYR A 1 167 ? -4.660 -7.936 -5.828 1.00 96.81 167 TYR A O 1
ATOM 1319 N N . ILE A 1 168 ? -6.232 -7.993 -4.198 1.00 94.75 168 ILE A N 1
ATOM 1320 C CA . ILE A 1 168 ? -7.177 -8.866 -4.877 1.00 94.75 168 ILE A CA 1
ATOM 1321 C C . ILE A 1 168 ? -8.448 -8.050 -5.149 1.00 94.75 168 ILE A C 1
ATOM 1323 O O . ILE A 1 168 ? -9.215 -7.765 -4.220 1.00 94.75 168 ILE A O 1
ATOM 1327 N N . PRO A 1 169 ? -8.683 -7.622 -6.404 1.00 91.50 169 PRO A N 1
ATOM 1328 C CA . PRO A 1 169 ? -9.919 -6.945 -6.761 1.00 91.50 169 PRO A CA 1
ATOM 1329 C C . PRO A 1 169 ? -11.097 -7.911 -6.626 1.00 91.50 169 PRO A C 1
ATOM 1331 O O . PRO A 1 169 ? -10.987 -9.096 -6.939 1.00 91.50 169 PRO A O 1
ATOM 1334 N N . GLN A 1 170 ? -12.250 -7.396 -6.207 1.00 83.31 170 GLN A N 1
ATOM 1335 C CA . GLN A 1 170 ? -13.496 -8.152 -6.307 1.00 83.31 170 GLN A CA 1
ATOM 1336 C C . GLN A 1 170 ? -13.949 -8.210 -7.768 1.00 83.31 170 GLN A C 1
ATOM 1338 O O . GLN A 1 170 ? -13.850 -7.230 -8.508 1.00 83.31 170 GLN A O 1
ATOM 1343 N N . THR A 1 171 ? -14.483 -9.358 -8.182 1.00 70.12 171 THR A N 1
ATOM 1344 C CA . THR A 1 171 ? -15.088 -9.543 -9.513 1.00 70.12 171 THR A CA 1
ATOM 1345 C C . THR A 1 171 ? -16.372 -8.737 -9.695 1.00 70.12 171 THR A C 1
ATOM 1347 O O . THR A 1 171 ? -16.735 -8.388 -10.821 1.00 70.12 171 THR A O 1
ATOM 1350 N N . ASP A 1 172 ? -17.038 -8.402 -8.591 1.00 69.19 172 ASP A N 1
ATOM 1351 C CA . ASP A 1 172 ? -18.315 -7.706 -8.589 1.00 69.19 172 ASP A CA 1
ATOM 1352 C C . ASP A 1 172 ? -18.093 -6.205 -8.379 1.00 69.19 172 ASP A C 1
ATOM 1354 O O . ASP A 1 172 ? -17.574 -5.780 -7.350 1.00 69.19 172 ASP A O 1
ATOM 1358 N N . GLN A 1 173 ? -18.569 -5.374 -9.312 1.00 57.34 173 GLN A N 1
ATOM 1359 C CA . GLN A 1 173 ? -18.380 -3.907 -9.306 1.00 57.34 173 GLN A CA 1
ATOM 1360 C C . GLN A 1 173 ? -18.942 -3.172 -8.069 1.00 57.34 173 GLN A C 1
ATOM 1362 O O . GLN A 1 173 ? -18.822 -1.953 -7.975 1.00 57.34 173 GLN A O 1
ATOM 1367 N N . ARG A 1 174 ? -19.616 -3.877 -7.153 1.00 55.94 174 ARG A N 1
ATOM 1368 C CA . ARG A 1 174 ? -20.259 -3.310 -5.959 1.00 55.94 174 ARG A CA 1
ATOM 1369 C C . ARG A 1 174 ? -19.491 -3.561 -4.663 1.00 55.94 174 ARG A C 1
ATOM 1371 O O . ARG A 1 174 ? -19.821 -2.926 -3.667 1.00 55.94 174 ARG A O 1
ATOM 1378 N N . ALA A 1 175 ? -18.518 -4.469 -4.659 1.00 67.25 175 ALA A N 1
ATOM 1379 C CA . ALA A 1 175 ? -17.730 -4.791 -3.476 1.00 67.25 175 ALA A CA 1
ATOM 1380 C C . ALA A 1 175 ? -16.303 -4.255 -3.635 1.00 67.25 175 ALA A C 1
ATOM 1382 O O . ALA A 1 175 ? -15.711 -4.343 -4.709 1.00 67.25 175 ALA A O 1
ATOM 1383 N N . ALA A 1 176 ? -15.747 -3.686 -2.567 1.00 73.62 176 ALA A N 1
ATOM 1384 C CA . ALA A 1 176 ? -14.341 -3.306 -2.548 1.00 73.62 176 ALA A CA 1
ATOM 1385 C C . ALA A 1 176 ? -13.459 -4.568 -2.563 1.00 73.62 176 ALA A C 1
ATOM 1387 O O . ALA A 1 176 ? -13.770 -5.546 -1.883 1.00 73.62 176 ALA A O 1
ATOM 1388 N N . GLY A 1 177 ? -12.359 -4.538 -3.327 1.00 90.69 177 GLY A N 1
ATOM 1389 C CA . GLY A 1 177 ? -11.263 -5.513 -3.211 1.00 90.69 177 GLY A CA 1
ATOM 1390 C C . GLY A 1 177 ? -10.681 -5.572 -1.795 1.00 90.69 177 GLY A C 1
ATOM 1391 O O . GLY A 1 177 ? -11.040 -4.757 -0.948 1.00 90.69 177 GLY A O 1
ATOM 1392 N N . TYR A 1 178 ? -9.754 -6.493 -1.549 1.00 94.81 178 TYR A N 1
ATOM 1393 C CA . TYR A 1 178 ? -9.046 -6.593 -0.268 1.00 94.81 178 TYR A CA 1
ATOM 1394 C C . TYR A 1 178 ? -7.530 -6.686 -0.469 1.00 94.81 178 TYR A C 1
ATOM 1396 O O . TYR A 1 178 ? -7.048 -6.875 -1.592 1.00 94.81 178 TYR A O 1
ATOM 1404 N N . ILE A 1 179 ? -6.780 -6.502 0.618 1.00 97.00 179 ILE A N 1
ATOM 1405 C CA . ILE A 1 179 ? -5.317 -6.586 0.633 1.00 97.00 179 ILE A CA 1
ATOM 1406 C C . ILE A 1 179 ? -4.860 -7.743 1.521 1.00 97.00 179 ILE A C 1
ATOM 1408 O O . ILE A 1 179 ? -5.302 -7.876 2.655 1.00 97.00 179 ILE A O 1
ATOM 1412 N N . GLU A 1 180 ? -3.911 -8.534 1.041 1.00 97.06 180 GLU A N 1
ATOM 1413 C CA . GLU A 1 180 ? -3.175 -9.509 1.848 1.00 97.06 180 GLU A CA 1
ATOM 1414 C C . GLU A 1 180 ? -1.813 -8.919 2.208 1.00 97.06 180 GLU A C 1
ATOM 1416 O O . GLU A 1 180 ? -1.014 -8.598 1.325 1.00 97.06 180 GLU A O 1
ATOM 1421 N N . ILE A 1 181 ? -1.539 -8.755 3.500 1.00 97.00 181 ILE A N 1
ATOM 1422 C CA . ILE A 1 181 ? -0.256 -8.278 4.011 1.00 97.00 181 ILE A CA 1
ATOM 1423 C C . ILE A 1 181 ? 0.656 -9.483 4.233 1.00 97.00 181 ILE A C 1
ATOM 1425 O O . ILE A 1 181 ? 0.398 -10.344 5.074 1.00 97.00 181 ILE A O 1
ATOM 1429 N N . LEU A 1 182 ? 1.731 -9.539 3.448 1.00 94.44 182 LEU A N 1
ATOM 1430 C CA . LEU A 1 182 ? 2.596 -10.716 3.326 1.00 94.44 182 LEU A CA 1
ATOM 1431 C C . LEU A 1 182 ? 3.840 -10.654 4.222 1.00 94.44 182 LEU A C 1
ATOM 1433 O O . LEU A 1 182 ? 4.523 -11.659 4.393 1.00 94.44 182 LEU A O 1
ATOM 1437 N N . ALA A 1 183 ? 4.164 -9.477 4.755 1.00 93.75 183 ALA A N 1
ATOM 1438 C CA . ALA A 1 183 ? 5.245 -9.279 5.714 1.00 93.75 183 ALA A CA 1
ATOM 1439 C C . ALA A 1 183 ? 4.824 -8.260 6.771 1.00 93.75 183 ALA A C 1
ATOM 1441 O O . ALA A 1 183 ? 3.975 -7.408 6.498 1.00 93.75 183 ALA A O 1
ATOM 1442 N N . ASP A 1 184 ? 5.455 -8.324 7.943 1.00 93.62 184 ASP A N 1
ATOM 1443 C CA . ASP A 1 184 ? 5.150 -7.423 9.050 1.00 93.62 184 ASP A CA 1
ATOM 1444 C C . ASP A 1 184 ? 5.229 -5.948 8.616 1.00 93.62 184 ASP A C 1
ATOM 1446 O O . ASP A 1 184 ? 6.191 -5.531 7.952 1.00 93.62 184 ASP A O 1
ATOM 1450 N N . PRO A 1 185 ? 4.219 -5.139 8.972 1.00 94.56 185 PRO A N 1
ATOM 1451 C CA . PRO A 1 185 ? 4.189 -3.735 8.622 1.00 94.56 185 PRO A CA 1
ATOM 1452 C C . PRO A 1 185 ? 5.253 -2.958 9.414 1.00 94.56 185 PRO A C 1
ATOM 1454 O O . PRO A 1 185 ? 5.502 -3.209 10.594 1.00 94.56 185 PRO A O 1
ATOM 1457 N N . VAL A 1 186 ? 5.881 -1.972 8.773 1.00 93.38 186 VAL A N 1
ATOM 1458 C CA . VAL A 1 186 ? 6.954 -1.167 9.374 1.00 93.38 186 VAL A CA 1
ATOM 1459 C C . VAL A 1 186 ? 6.358 0.112 9.970 1.00 93.38 186 VAL A C 1
ATOM 1461 O O . VAL A 1 186 ? 5.811 0.923 9.215 1.00 93.38 186 VAL A O 1
ATOM 1464 N N . PRO A 1 187 ? 6.423 0.326 11.298 1.00 91.88 187 PRO A N 1
ATOM 1465 C CA . PRO A 1 187 ? 5.807 1.489 11.930 1.00 91.88 187 PRO A CA 1
ATOM 1466 C C . PRO A 1 187 ? 6.484 2.779 11.457 1.00 91.88 187 PRO A C 1
ATOM 1468 O O . PRO A 1 187 ? 7.710 2.891 11.456 1.00 91.88 187 PRO A O 1
ATOM 1471 N N . VAL A 1 188 ? 5.682 3.757 11.029 1.00 88.50 188 VAL A N 1
ATOM 1472 C CA . VAL A 1 188 ? 6.181 5.068 10.572 1.00 88.50 188 VAL A CA 1
ATOM 1473 C C . VAL A 1 188 ? 6.481 5.974 11.763 1.00 88.50 188 VAL A C 1
ATOM 1475 O O . VAL A 1 188 ? 7.514 6.643 11.805 1.00 88.50 188 VAL A O 1
ATOM 1478 N N . ASN A 1 189 ? 5.598 5.963 12.758 1.00 74.06 189 ASN A N 1
ATOM 1479 C CA . ASN A 1 189 ? 5.806 6.660 14.020 1.00 74.06 189 ASN A CA 1
ATOM 1480 C C . ASN A 1 189 ? 6.439 5.697 15.030 1.00 74.06 189 ASN A C 1
ATOM 1482 O O . ASN A 1 189 ? 6.186 4.494 14.977 1.00 74.06 189 ASN A O 1
ATOM 1486 N N . LEU A 1 190 ? 7.226 6.213 15.982 1.00 60.59 190 LEU A N 1
ATOM 1487 C CA . LEU A 1 190 ? 7.540 5.437 17.183 1.00 60.59 190 LEU A CA 1
ATOM 1488 C C . LEU A 1 190 ? 6.197 5.078 17.824 1.00 60.59 190 LEU A C 1
ATOM 1490 O O . LEU A 1 190 ? 5.424 5.982 18.147 1.00 60.59 190 LEU A O 1
ATOM 1494 N N . LEU A 1 191 ? 5.890 3.780 17.904 1.00 54.28 191 LEU A N 1
ATOM 1495 C CA . LEU A 1 191 ? 4.664 3.292 18.530 1.00 54.28 191 LEU A CA 1
ATOM 1496 C C . LEU A 1 191 ? 4.535 3.989 19.886 1.00 54.28 191 LEU A C 1
ATOM 1498 O O . LEU A 1 191 ? 5.488 3.968 20.669 1.00 54.28 191 LEU A O 1
ATOM 1502 N N . LYS A 1 1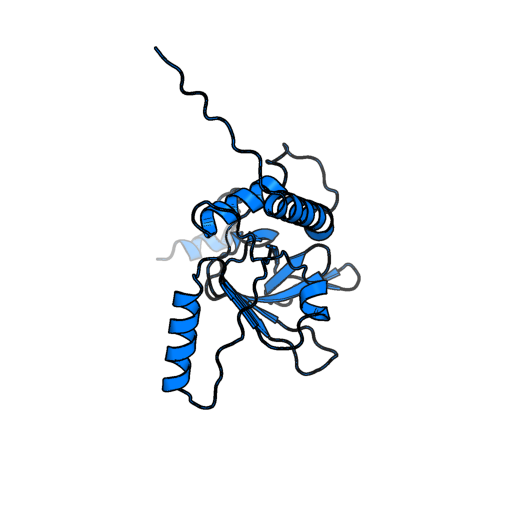92 ? 3.394 4.644 20.145 1.00 50.12 192 LYS A N 1
ATOM 1503 C CA . LYS A 1 192 ? 3.103 5.140 21.493 1.00 50.12 192 LYS A CA 1
ATOM 1504 C C . LYS A 1 192 ? 3.241 3.933 22.416 1.00 50.12 192 LYS A C 1
ATOM 1506 O O . LYS A 1 192 ? 2.614 2.906 22.151 1.00 50.12 192 LYS A O 1
ATOM 1511 N N . GLU A 1 193 ? 4.092 4.029 23.437 1.00 48.00 193 GLU A N 1
ATOM 1512 C CA . GLU A 1 193 ? 4.114 3.022 24.493 1.00 48.00 193 GLU A CA 1
ATOM 1513 C C . GLU A 1 193 ? 2.676 2.892 24.993 1.00 48.00 193 GLU A C 1
ATOM 1515 O O . GLU A 1 193 ? 2.068 3.860 25.457 1.00 48.00 193 GLU A O 1
ATOM 1520 N N . VAL A 1 194 ? 2.085 1.716 24.785 1.00 49.34 194 VAL A N 1
ATOM 1521 C CA . VAL A 1 194 ? 0.801 1.392 25.393 1.00 49.34 194 VAL A CA 1
ATOM 1522 C C . VAL A 1 194 ? 1.048 1.477 26.897 1.00 49.34 194 VAL A C 1
ATOM 1524 O O . VAL A 1 194 ? 2.034 0.894 27.349 1.00 49.34 194 VAL A O 1
ATOM 1527 N N . PRO A 1 195 ? 0.220 2.186 27.684 1.00 46.91 195 PRO A N 1
ATOM 1528 C CA . PRO A 1 195 ? 0.328 2.116 29.129 1.00 46.91 195 PRO A CA 1
ATOM 1529 C C . PRO A 1 195 ? 0.267 0.644 29.524 1.00 46.91 195 PRO A C 1
ATOM 1531 O O . PRO A 1 195 ? -0.735 -0.023 29.250 1.00 46.91 195 PRO A O 1
ATOM 1534 N N . ASP A 1 196 ? 1.359 0.134 30.090 1.00 46.19 196 ASP A N 1
ATOM 1535 C CA . ASP A 1 196 ? 1.444 -1.242 30.548 1.00 46.19 196 ASP A CA 1
ATOM 1536 C C . ASP A 1 196 ? 0.242 -1.523 31.444 1.00 46.19 196 ASP A C 1
ATOM 1538 O O . ASP A 1 196 ? 0.126 -0.979 32.538 1.00 46.19 196 ASP A O 1
ATOM 1542 N N . SER A 1 197 ? -0.630 -2.412 30.970 1.00 53.31 197 SER A N 1
ATOM 1543 C CA . SER A 1 197 ? -1.742 -2.990 31.723 1.00 53.31 197 SER A CA 1
ATOM 1544 C C . SER A 1 197 ? -2.786 -1.975 32.212 1.00 53.31 197 SER A C 1
ATOM 1546 O O . SER A 1 197 ? -2.599 -1.266 33.197 1.00 53.31 197 SER A O 1
ATOM 1548 N N . ILE A 1 198 ? -3.984 -2.003 31.623 1.00 56.19 198 ILE A N 1
ATOM 1549 C CA . ILE A 1 198 ? -5.167 -1.510 32.341 1.00 56.19 198 ILE A CA 1
ATOM 1550 C C . ILE A 1 198 ? -5.321 -2.420 33.569 1.00 56.19 198 ILE A C 1
ATOM 1552 O O . ILE A 1 198 ? -5.469 -3.633 33.383 1.00 56.19 198 ILE A O 1
ATOM 1556 N N . PRO A 1 199 ? -5.277 -1.902 34.811 1.00 56.44 199 PRO A N 1
ATOM 1557 C CA . PRO A 1 199 ? -5.523 -2.723 35.983 1.00 56.44 199 PRO A CA 1
ATOM 1558 C C . PRO A 1 199 ? -6.937 -3.281 35.858 1.00 56.44 199 PRO A C 1
ATOM 1560 O O . PRO A 1 199 ? -7.918 -2.537 35.913 1.00 56.44 199 PRO A O 1
ATOM 1563 N N . VAL A 1 200 ? -7.054 -4.590 35.649 1.00 60.72 200 VAL A N 1
ATOM 1564 C CA . VAL A 1 200 ? -8.353 -5.251 35.707 1.00 60.72 200 VAL A CA 1
ATOM 1565 C C . VAL A 1 200 ? -8.766 -5.229 37.173 1.00 60.72 200 VAL A C 1
ATOM 1567 O O . VAL A 1 200 ? -8.265 -6.001 37.988 1.00 60.72 200 VAL A O 1
ATOM 1570 N N . ALA A 1 201 ? -9.632 -4.283 37.529 1.00 67.31 201 ALA A N 1
ATOM 1571 C CA . ALA A 1 201 ? -10.244 -4.237 38.844 1.00 67.31 201 ALA A CA 1
ATOM 1572 C C . ALA A 1 201 ? -11.245 -5.392 38.933 1.00 67.31 201 ALA A C 1
ATOM 1574 O O . ALA A 1 201 ? -12.372 -5.302 38.445 1.00 67.31 201 ALA A O 1
ATOM 1575 N N . TYR A 1 202 ? -10.817 -6.507 39.520 1.00 69.69 202 TYR A N 1
ATOM 1576 C CA . TYR A 1 202 ? -11.729 -7.591 39.844 1.00 69.69 202 TYR A CA 1
ATOM 1577 C C . TYR A 1 202 ? -12.581 -7.188 41.054 1.00 69.69 202 TYR A C 1
ATOM 1579 O O . TYR A 1 202 ? -12.060 -6.598 42.005 1.00 69.69 202 TYR A O 1
ATOM 1587 N N . PRO A 1 203 ? -13.887 -7.498 41.062 1.00 73.44 203 PRO A N 1
ATOM 1588 C CA . PRO A 1 203 ? -14.678 -7.376 42.275 1.00 73.44 203 PRO A CA 1
ATOM 1589 C C . PRO A 1 203 ? -14.096 -8.298 43.353 1.00 73.44 203 PRO A C 1
ATOM 1591 O O . PRO A 1 203 ? -13.673 -9.414 43.057 1.00 73.44 203 PRO A O 1
ATOM 1594 N N . THR A 1 204 ? -14.116 -7.860 44.614 1.00 72.44 204 THR A N 1
ATOM 1595 C CA . THR A 1 204 ? -13.548 -8.590 45.768 1.00 72.44 204 THR A CA 1
ATOM 1596 C C . THR A 1 204 ? -14.090 -10.022 45.902 1.00 72.44 204 THR A C 1
ATOM 1598 O O . THR A 1 204 ? -13.433 -10.900 46.448 1.00 72.44 204 THR A O 1
ATOM 1601 N N . SER A 1 205 ? -15.274 -10.299 45.346 1.00 77.12 205 SER A N 1
ATOM 1602 C CA . SER A 1 205 ? -15.871 -11.638 45.285 1.00 77.12 205 SER A CA 1
ATOM 1603 C C . SER A 1 205 ? -15.131 -12.631 44.378 1.00 77.12 205 SER A C 1
ATOM 1605 O O . SER A 1 205 ? -15.366 -13.832 44.499 1.00 77.12 205 SER A O 1
ATOM 1607 N N . ALA A 1 206 ? -14.259 -12.167 43.478 1.00 71.00 206 ALA A N 1
ATOM 1608 C CA . ALA A 1 206 ? -13.499 -13.009 42.553 1.00 71.00 206 ALA A CA 1
ATOM 1609 C C . ALA A 1 206 ? -12.134 -13.459 43.112 1.00 71.00 206 ALA A C 1
ATOM 1611 O O . ALA A 1 206 ? -11.550 -14.407 42.589 1.00 71.00 206 ALA A O 1
ATOM 1612 N N . GLU A 1 207 ? -11.636 -12.845 44.192 1.00 73.69 207 GLU A N 1
ATOM 1613 C CA . GLU A 1 207 ? -10.346 -13.200 44.811 1.00 73.69 207 GLU A CA 1
ATOM 1614 C C . GLU A 1 207 ? -10.222 -14.679 45.241 1.00 73.69 207 GLU A C 1
ATOM 1616 O O . GLU A 1 207 ? -9.168 -15.277 44.992 1.00 73.69 207 GLU A O 1
ATOM 1621 N N . PRO A 1 208 ? -11.261 -15.331 45.811 1.00 74.06 208 PRO A N 1
ATOM 1622 C CA . PRO A 1 208 ? -11.167 -16.739 46.207 1.00 74.06 208 PRO A CA 1
ATOM 1623 C C . PRO A 1 208 ? -11.007 -17.696 45.016 1.00 74.06 208 PRO A C 1
ATOM 1625 O O . PRO A 1 208 ? -10.435 -18.771 45.161 1.00 74.06 208 PRO A O 1
ATOM 1628 N N . LEU A 1 209 ? -11.510 -17.312 43.838 1.00 71.06 209 LEU A N 1
ATOM 1629 C CA . LEU A 1 209 ? -11.473 -18.133 42.621 1.00 71.06 209 LEU A CA 1
ATOM 1630 C C . LEU A 1 209 ? -10.136 -18.017 41.879 1.00 71.06 209 LEU A C 1
ATOM 1632 O O . LEU A 1 209 ? -9.749 -18.926 41.152 1.00 71.06 209 LEU A O 1
ATOM 1636 N N . LEU A 1 210 ? -9.424 -16.904 42.063 1.00 68.50 210 LEU A N 1
ATOM 1637 C CA . LEU A 1 210 ? -8.109 -16.670 41.460 1.00 68.50 210 LEU A CA 1
ATOM 1638 C C . LEU A 1 210 ? -6.969 -17.281 42.286 1.00 68.50 210 LEU A C 1
ATOM 1640 O O . LEU A 1 210 ? -5.892 -17.544 41.755 1.00 68.50 210 LEU A O 1
ATOM 1644 N N . THR A 1 211 ? -7.208 -17.515 43.577 1.00 69.75 211 THR A N 1
ATOM 1645 C CA . THR A 1 211 ? -6.224 -18.053 44.528 1.00 69.75 211 THR A CA 1
ATOM 1646 C C . THR A 1 211 ? -6.344 -19.562 44.748 1.00 69.75 211 THR A C 1
ATOM 1648 O O . THR A 1 211 ? -5.446 -20.152 45.345 1.00 69.75 211 THR A O 1
ATOM 1651 N N . SER A 1 212 ? -7.389 -20.217 44.226 1.00 57.19 212 SER A N 1
ATOM 1652 C CA . SER A 1 212 ? -7.481 -21.679 44.219 1.00 57.19 212 SER A CA 1
ATOM 1653 C C . SER A 1 212 ? -6.635 -22.270 43.082 1.00 57.19 212 SER A C 1
ATOM 1655 O O . SER A 1 212 ? -7.125 -22.481 41.969 1.00 57.19 212 SER A O 1
ATOM 1657 N N . ARG A 1 213 ? -5.356 -22.528 43.355 1.00 47.62 213 ARG A N 1
ATOM 1658 C CA . ARG A 1 213 ? -4.505 -23.435 42.574 1.00 47.62 213 ARG A CA 1
ATOM 1659 C C . ARG A 1 213 ? -3.939 -24.518 43.473 1.00 47.62 213 ARG A C 1
ATOM 1661 O O . ARG A 1 213 ? -3.553 -24.179 44.611 1.00 47.62 213 ARG A O 1
#

Sequence (213 aa):
TARSCAVMAEPSTAEQRWLQAARDFAHRVLSAPEGPSEPEPPPLLDAVLRCLRSAVGGDLPLGYSFISISDLQCQQRVPCCSHLNWSTNEFNEWSHQGQDVLPTQSALPRAYLILVGYLTDGRQEDKVKLVDGCLYVKDNTGIIPCELLHFELKWLESLFLFPSWSYIPQTDQRAAGYIEILADPVPVNLLKEVPDSIPVAYPTSAEPLLTSR